Protein 5AX0 (pdb70)

Structure (mmCIF, N/CA/C/O backbone):
data_5AX0
#
_entry.id   5AX0
#
_cell.length_a   75.990
_cell.length_b   101.630
_cell.length_c   43.760
_cell.angle_alpha   90.00
_cell.angle_beta   119.17
_cell.angle_gamma   90.00
#
_symmetry.space_group_name_H-M   'C 1 2 1'
#
loop_
_entity.id
_entity.type
_en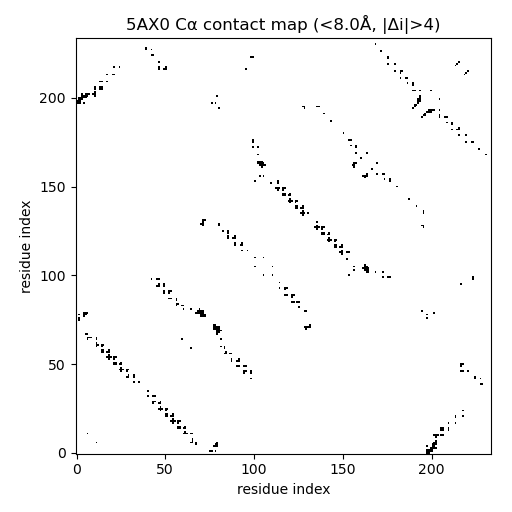tity.pdbx_description
1 polymer 'Rhodopsin I'
2 non-polymer RETINAL
3 non-polymer '(2S)-2,3-dihydroxypropyl (9Z)-octadec-9-enoate'
4 non-polymer DODECANE
5 non-polymer TETRADECANE
6 non-polymer HEXADECANE
7 non-polymer DECANE
8 water water
#
loop_
_atom_site.group_PDB
_atom_site.id
_atom_site.type_symbol
_atom_site.label_atom_id
_atom_site.label_alt_id
_atom_site.label_comp_id
_atom_site.label_asym_id
_atom_site.label_entity_id
_atom_site.label_seq_id
_atom_site.pdbx_PDB_ins_code
_atom_site.Cartn_x
_atom_site.Cartn_y
_atom_site.Cartn_z
_atom_site.occupancy
_atom_site.B_iso_or_equiv
_atom_site.auth_seq_id
_atom_site.auth_comp_id
_atom_site.auth_asym_id
_atom_site.auth_atom_id
_atom_site.pdbx_PDB_model_num
ATOM 1 N N . SER A 1 9 ? 10.275 75.384 40.821 1.00 54.13 2 SER A N 1
ATOM 2 C CA . SER A 1 9 ? 8.968 75.962 40.538 1.00 49.24 2 SER A CA 1
ATOM 3 C C . SER A 1 9 ? 8.509 75.727 39.097 1.00 32.91 2 SER A C 1
ATOM 4 O O . SER A 1 9 ? 8.500 76.658 38.302 1.00 37.18 2 SER A O 1
ATOM 7 N N . ASN A 1 10 ? 8.151 74.486 38.765 1.00 33.23 3 ASN A N 1
ATOM 8 C CA . ASN A 1 10 ? 7.682 74.142 37.425 1.00 29.86 3 ASN A CA 1
ATOM 9 C C . ASN A 1 10 ? 8.632 74.680 36.347 1.00 26.31 3 ASN A C 1
ATOM 10 O O . ASN A 1 10 ? 8.217 75.436 35.462 1.00 25.94 3 ASN A O 1
ATOM 15 N N . PRO A 1 11 ? 9.904 74.297 36.388 1.00 27.15 4 PRO A N 1
ATOM 16 C CA . PRO A 1 11 ? 10.874 74.857 35.440 1.00 27.63 4 PRO A CA 1
ATOM 17 C C . PRO A 1 11 ? 10.630 74.375 34.016 1.00 26.03 4 PRO A C 1
ATOM 18 O O . PRO A 1 11 ? 10.175 73.255 33.785 1.00 25.65 4 PRO A O 1
ATOM 22 N N . ASN A 1 12 ? 10.950 75.247 33.060 1.00 29.02 5 ASN A N 1
ATOM 23 C CA . ASN A 1 12 ? 10.963 74.947 31.629 1.00 24.94 5 ASN A CA 1
ATOM 24 C C . ASN A 1 12 ? 9.768 74.072 31.222 1.00 25.12 5 ASN A C 1
ATOM 25 O O . ASN A 1 12 ? 9.955 72.945 30.750 1.00 24.00 5 ASN A O 1
ATOM 30 N N . PRO A 1 13 ? 8.537 74.550 31.420 1.00 21.01 6 PRO A N 1
ATOM 31 C CA . PRO A 1 13 ? 7.360 73.680 31.314 1.00 20.88 6 PRO A CA 1
ATOM 32 C C . PRO A 1 13 ? 6.834 73.478 29.901 1.00 23.27 6 PRO A C 1
ATOM 33 O O . PRO A 1 13 ? 5.763 72.882 29.749 1.00 22.14 6 PRO A O 1
ATOM 37 N N . PHE A 1 14 ? 7.564 73.908 28.868 1.00 21.43 7 PHE A N 1
ATOM 38 C CA . PHE A 1 14 ? 7.165 73.689 27.485 1.00 22.18 7 PHE A CA 1
ATOM 39 C C . PHE A 1 14 ? 8.338 73.167 26.671 1.00 22.18 7 PHE A C 1
ATOM 40 O O . PHE A 1 14 ? 9.489 73.533 26.910 1.00 25.49 7 PHE A O 1
ATOM 48 N N . GLN A 1 15 ? 8.022 72.326 25.688 1.00 21.55 8 GLN A N 1
ATOM 49 C CA . GLN A 1 15 ? 9.039 71.830 24.774 1.00 23.00 8 GLN A CA 1
ATOM 50 C C . GLN A 1 15 ? 9.665 72.974 23.983 1.00 23.11 8 GLN A C 1
ATOM 51 O O . GLN A 1 15 ? 8.969 73.876 23.501 1.00 25.11 8 GLN A O 1
ATOM 57 N N . THR A 1 16 ? 10.990 72.955 23.883 1.00 21.98 9 THR A N 1
ATOM 58 C CA . THR A 1 16 ? 11.736 73.881 23.036 1.00 23.29 9 THR A CA 1
ATOM 59 C C . THR A 1 16 ? 12.456 73.091 21.949 1.00 22.25 9 THR A C 1
ATOM 60 O O . THR A 1 16 ? 12.336 71.866 21.851 1.00 22.53 9 THR A O 1
ATOM 64 N N . THR A 1 17 ? 13.232 73.818 21.138 1.00 24.47 10 THR A N 1
ATOM 65 C CA . THR A 1 17 ? 13.999 73.173 20.075 1.00 25.93 10 THR A CA 1
ATOM 66 C C . THR A 1 17 ? 14.960 72.121 20.620 1.00 27.73 10 THR A C 1
ATOM 67 O O . THR A 1 17 ? 15.279 71.153 19.919 1.00 27.88 10 THR A O 1
ATOM 71 N N . LEU A 1 18 ? 15.428 72.272 21.862 1.00 26.16 11 LEU A N 1
ATOM 72 C CA . LEU A 1 18 ? 16.269 71.225 22.452 1.00 28.16 11 LEU A CA 1
ATOM 73 C C . LEU A 1 18 ? 15.545 69.884 22.485 1.00 27.45 11 LEU A C 1
ATOM 74 O O . LEU A 1 18 ? 16.102 68.844 22.097 1.00 26.35 11 LEU A O 1
ATOM 79 N N . GLY A 1 19 ? 14.302 69.880 22.961 1.00 22.90 12 GLY A 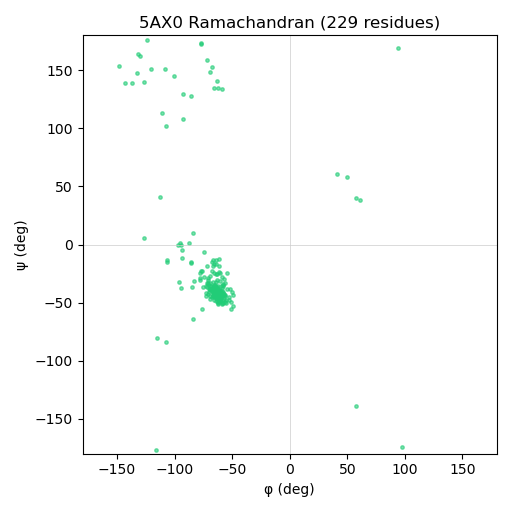N 1
ATOM 80 C CA . GLY A 1 19 ? 13.569 68.632 23.029 1.00 20.27 12 GLY A CA 1
ATOM 81 C C . GLY A 1 19 ? 13.206 68.108 21.654 1.00 21.85 12 GLY A C 1
ATOM 82 O O . GLY A 1 19 ? 13.243 66.899 21.412 1.00 20.85 12 GLY A O 1
ATOM 83 N N . THR A 1 20 ? 12.852 69.011 20.738 1.00 21.79 13 THR A N 1
ATOM 84 C CA . THR A 1 20 ? 12.537 68.608 19.371 1.00 21.37 13 THR A CA 1
ATOM 85 C C . THR A 1 20 ? 13.738 67.950 18.711 1.00 23.81 13 THR A C 1
ATOM 86 O O . THR A 1 20 ? 13.610 66.898 18.078 1.00 22.88 13 THR A O 1
ATOM 90 N N . ASP A 1 21 ? 14.921 68.549 18.865 1.00 24.38 14 ASP A N 1
ATOM 91 C CA . ASP A 1 21 ? 16.119 67.962 18.268 1.00 27.25 14 ASP A CA 1
ATOM 92 C C . ASP A 1 21 ? 16.391 66.571 18.824 1.00 24.91 14 ASP A C 1
ATOM 93 O O . ASP A 1 21 ? 16.767 65.657 18.076 1.00 22.48 14 ASP A O 1
ATOM 98 N N . ALA A 1 22 ? 16.190 66.385 20.132 1.00 22.74 15 ALA A N 1
ATOM 99 C CA . ALA A 1 22 ? 16.383 65.067 20.727 1.00 20.26 15 ALA A CA 1
ATOM 100 C C . ALA A 1 22 ? 15.416 64.049 20.135 1.00 19.70 15 ALA A C 1
ATOM 101 O O . ALA A 1 22 ? 15.788 62.896 19.884 1.00 21.24 15 ALA A O 1
ATOM 103 N N . GLN A 1 23 ? 14.164 64.456 19.913 1.00 18.41 16 GLN A N 1
ATOM 104 C CA . GLN A 1 23 ? 13.168 63.541 19.357 1.00 17.94 16 GLN A CA 1
ATOM 105 C C . GLN A 1 23 ? 13.517 63.121 17.929 1.00 18.97 16 GLN A C 1
ATOM 106 O O . GLN A 1 23 ? 13.304 61.956 17.557 1.00 18.15 16 GLN A O 1
ATOM 112 N N . TRP A 1 24 ? 14.041 64.049 17.120 1.00 19.00 17 TRP A N 1
ATOM 113 C CA . TRP A 1 24 ? 14.452 63.693 15.761 1.00 18.36 17 TRP A CA 1
ATOM 114 C C . TRP A 1 24 ? 15.591 62.688 15.782 1.00 20.71 17 TRP A C 1
ATOM 115 O O . TRP A 1 24 ? 15.645 61.786 14.939 1.00 20.68 17 TRP A O 1
ATOM 126 N N . VAL A 1 25 ? 16.515 62.825 16.736 1.00 18.88 18 VAL A N 1
ATOM 127 C CA . VAL A 1 25 ? 17.615 61.862 16.838 1.00 21.04 18 VAL A CA 1
ATOM 128 C C . VAL A 1 25 ? 17.076 60.475 17.171 1.00 21.02 18 VAL A C 1
ATOM 129 O O . VAL A 1 25 ? 17.470 59.471 16.560 1.00 19.85 18 VAL A O 1
ATOM 133 N N . VAL A 1 26 ? 16.161 60.386 18.140 1.00 18.93 19 VAL A N 1
ATOM 134 C CA . VAL A 1 26 ? 15.636 59.080 18.512 1.00 17.53 19 VAL A CA 1
ATOM 135 C C . VAL A 1 26 ? 14.820 58.503 17.370 1.00 17.93 19 VAL A C 1
ATOM 136 O O . VAL A 1 26 ? 14.915 57.312 17.074 1.00 18.36 19 VAL A O 1
ATOM 140 N N . PHE A 1 27 ? 14.025 59.343 16.701 1.00 18.86 20 PHE A N 1
ATOM 141 C CA . PHE A 1 27 ? 13.316 58.917 15.496 1.00 18.01 20 PHE A CA 1
ATOM 142 C C . PHE A 1 27 ? 14.251 58.224 14.513 1.00 17.44 20 PHE A C 1
ATOM 143 O O . PHE A 1 27 ? 13.969 57.112 14.036 1.00 18.56 20 PHE A O 1
ATOM 151 N N . ALA A 1 28 ? 15.363 58.884 14.179 1.00 18.09 21 ALA A N 1
ATOM 152 C CA . ALA A 1 28 ? 16.298 58.325 13.205 1.00 19.43 21 ALA A CA 1
ATOM 153 C C . ALA A 1 28 ? 16.848 56.973 13.648 1.00 19.83 21 ALA A C 1
ATOM 154 O O . ALA A 1 28 ? 16.963 56.051 12.830 1.00 20.12 21 ALA A O 1
ATOM 156 N N . VAL A 1 29 ? 17.216 56.836 14.925 1.00 18.86 22 VAL A N 1
ATOM 157 C CA . VAL A 1 29 ? 17.755 55.558 15.392 1.00 18.06 22 VAL A CA 1
ATOM 158 C C . VAL A 1 29 ? 16.680 54.471 15.356 1.00 17.83 22 VAL A C 1
ATOM 159 O O . VAL A 1 29 ? 16.944 53.342 14.928 1.00 19.62 22 VAL A O 1
ATOM 163 N N . MET A 1 30 ? 15.455 54.784 15.798 1.00 17.36 23 MET A N 1
ATOM 164 C CA . MET A 1 30 ? 14.380 53.787 15.776 1.00 19.44 23 MET A CA 1
ATOM 165 C C . MET A 1 30 ? 14.070 53.344 14.354 1.00 20.03 23 MET A C 1
ATOM 166 O O . MET A 1 30 ? 13.870 52.149 14.090 1.00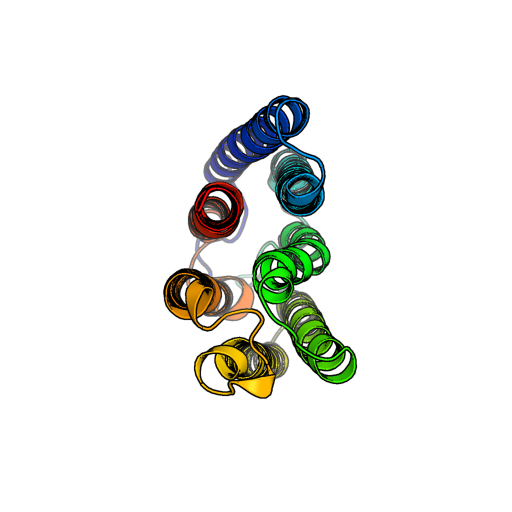 18.48 23 MET A O 1
ATOM 171 N N . ALA A 1 31 ? 14.011 54.303 13.425 1.00 18.66 24 ALA A N 1
ATOM 172 C CA . ALA A 1 31 ? 13.748 53.967 12.035 1.00 18.68 24 ALA A CA 1
ATOM 173 C C . ALA A 1 31 ? 14.862 53.109 11.457 1.00 19.88 24 ALA A C 1
ATOM 174 O O . ALA A 1 31 ? 14.592 52.136 10.747 1.00 21.06 24 ALA A O 1
ATOM 176 N N . LEU A 1 32 ? 16.121 53.451 11.758 1.00 18.88 25 LEU A N 1
ATOM 177 C CA . LEU A 1 32 ? 17.246 52.655 11.259 1.00 19.83 25 LEU A CA 1
ATOM 178 C C . LEU A 1 32 ? 17.213 51.238 11.815 1.00 20.16 25 LEU A C 1
ATOM 179 O O . LEU A 1 32 ? 17.494 50.271 11.095 1.00 19.81 25 LEU A O 1
ATOM 184 N N . ALA A 1 33 ? 16.895 51.093 13.103 1.00 19.04 26 ALA A N 1
ATOM 185 C CA . ALA A 1 33 ? 16.816 49.757 13.679 1.00 17.47 26 ALA A CA 1
ATOM 186 C C . ALA A 1 33 ? 15.747 48.933 12.975 1.00 17.49 26 ALA A C 1
ATOM 187 O O . ALA A 1 33 ? 15.971 47.764 12.638 1.00 18.83 26 ALA A O 1
ATOM 189 N N . ALA A 1 34 ? 14.576 49.535 12.741 1.00 18.33 27 ALA A N 1
ATOM 190 C CA . ALA A 1 34 ? 13.505 48.806 12.066 1.00 20.04 27 ALA A CA 1
ATOM 191 C C . ALA A 1 34 ? 13.942 48.347 10.680 1.00 19.19 27 ALA A C 1
ATOM 192 O O . ALA A 1 34 ? 13.669 47.207 10.277 1.00 21.02 27 ALA A O 1
ATOM 194 N N . ILE A 1 35 ? 14.644 49.214 9.946 1.00 19.40 28 ILE A N 1
ATOM 195 C CA . ILE A 1 35 ? 15.117 48.872 8.603 1.00 20.57 28 ILE A CA 1
ATOM 196 C C . ILE A 1 35 ? 16.161 47.765 8.663 1.00 21.13 28 ILE A C 1
ATOM 197 O O . ILE A 1 35 ? 16.127 46.819 7.869 1.00 22.06 28 ILE A O 1
ATOM 202 N N . VAL A 1 36 ? 17.109 47.867 9.596 1.00 19.23 29 VAL A N 1
ATOM 203 C CA . VAL A 1 36 ? 18.163 46.861 9.697 1.00 20.00 29 VAL A CA 1
ATOM 204 C C . VAL A 1 36 ? 17.576 45.498 10.046 1.00 20.94 29 VAL A C 1
ATOM 205 O O . VAL A 1 36 ? 17.946 44.479 9.450 1.00 22.50 29 VAL A O 1
ATOM 209 N N . PHE A 1 37 ? 16.653 45.460 11.006 1.00 19.02 30 PHE A N 1
ATOM 210 C CA . PHE A 1 37 ? 16.026 44.195 11.374 1.00 18.89 30 PHE A CA 1
ATOM 211 C C . PHE A 1 37 ? 15.214 43.632 10.214 1.00 19.47 30 PHE A C 1
ATOM 212 O O . PHE A 1 37 ? 15.142 42.410 10.033 1.00 20.99 30 PHE A O 1
ATOM 220 N N . SER A 1 38 ? 14.565 44.508 9.438 1.00 20.52 31 SER A N 1
ATOM 221 C CA . SER A 1 38 ? 13.736 44.055 8.321 1.00 21.39 31 SER A CA 1
ATOM 222 C C . SER A 1 38 ? 14.579 43.455 7.202 1.00 20.68 31 SER A C 1
ATOM 223 O O . SER A 1 38 ? 14.157 42.503 6.535 1.00 22.98 31 SER A O 1
ATOM 226 N N . ILE A 1 39 ? 15.768 44.005 6.962 1.00 22.54 32 ILE A N 1
ATOM 227 C CA . ILE A 1 39 ? 16.648 43.380 5.978 1.00 24.24 32 ILE A CA 1
ATOM 228 C C . ILE A 1 39 ? 17.229 42.083 6.535 1.00 27.01 32 ILE A C 1
ATOM 229 O O . ILE A 1 39 ? 17.291 41.064 5.836 1.00 30.37 32 ILE A O 1
ATOM 234 N N . ALA A 1 40 ? 17.623 42.089 7.809 1.00 22.75 33 ALA A N 1
ATOM 235 C CA . ALA A 1 40 ? 18.286 40.926 8.395 1.00 24.49 33 ALA A CA 1
ATOM 236 C C . ALA A 1 40 ? 17.384 39.693 8.402 1.00 23.62 33 ALA A C 1
ATOM 237 O O . ALA A 1 40 ? 17.837 38.587 8.089 1.00 26.12 33 ALA A O 1
ATOM 239 N N . VAL A 1 41 ? 16.106 39.862 8.763 1.00 23.50 34 VAL A N 1
ATOM 240 C CA . VAL A 1 41 ? 15.239 38.699 8.970 1.00 20.83 34 VAL A CA 1
ATOM 241 C C . VAL A 1 41 ? 15.075 37.870 7.702 1.00 22.76 34 VAL A C 1
ATOM 242 O O . VAL A 1 41 ? 14.812 36.666 7.787 1.00 23.85 34 VAL A O 1
ATOM 246 N N . GLN A 1 42 ? 15.268 38.485 6.524 1.00 25.04 35 GLN A N 1
ATOM 247 C CA . GLN A 1 42 ? 15.231 37.786 5.242 1.00 28.38 35 GLN A CA 1
ATOM 248 C C . GLN A 1 42 ? 16.279 36.691 5.135 1.00 26.85 35 GLN A C 1
ATOM 249 O O . GLN A 1 42 ? 16.108 35.762 4.342 1.00 32.66 35 GLN A O 1
ATOM 255 N N . PHE A 1 43 ? 17.363 36.793 5.893 1.00 26.69 36 PHE A N 1
ATOM 256 C CA . PHE A 1 43 ? 18.467 35.851 5.813 1.00 28.28 36 PHE A CA 1
ATOM 257 C C . PHE A 1 43 ? 18.395 34.773 6.878 1.00 24.92 36 PHE A C 1
ATOM 258 O O . PHE A 1 43 ? 19.272 33.904 6.929 1.00 30.83 36 PHE A O 1
ATOM 266 N N . ARG A 1 44 ? 17.377 34.808 7.728 1.00 23.57 37 ARG A N 1
ATOM 267 C CA . ARG A 1 44 ? 17.366 33.948 8.895 1.00 24.01 37 ARG A CA 1
ATOM 268 C C . ARG A 1 44 ? 16.340 32.834 8.745 1.00 25.22 37 ARG A C 1
ATOM 269 O O . ARG A 1 44 ? 15.334 33.002 8.050 1.00 25.23 37 ARG A O 1
ATOM 277 N N . PRO A 1 45 ? 16.571 31.679 9.373 1.00 30.69 38 PRO A N 1
ATOM 278 C CA . PRO A 1 45 ? 15.644 30.556 9.202 1.00 32.80 38 PRO A CA 1
ATOM 279 C C . PRO A 1 45 ? 14.294 30.852 9.827 1.00 23.76 38 PRO A C 1
ATOM 280 O O . PRO A 1 45 ? 14.172 31.640 10.770 1.00 25.26 38 PRO A O 1
ATOM 284 N N . LEU A 1 46 ? 13.271 30.208 9.266 1.00 26.04 39 LEU A N 1
ATOM 285 C CA . LEU A 1 46 ? 11.892 30.505 9.644 1.00 24.88 39 LEU A CA 1
ATOM 286 C C . LEU A 1 46 ? 11.624 30.494 11.144 1.00 25.87 39 LEU A C 1
ATOM 287 O O . LEU A 1 46 ? 10.882 31.374 11.605 1.00 26.72 39 LEU A O 1
ATOM 292 N N . PRO A 1 47 ? 12.158 29.566 11.949 1.00 23.65 40 PRO A N 1
ATOM 293 C CA . PRO A 1 47 ? 11.818 29.563 13.385 1.00 25.54 40 PRO A CA 1
ATOM 294 C C . PRO A 1 47 ? 12.223 30.820 14.138 1.00 24.56 40 PRO A C 1
ATOM 295 O O . PRO A 1 47 ? 11.682 31.071 15.223 1.00 26.18 40 PRO A O 1
ATOM 299 N N . LEU A 1 48 ? 13.144 31.622 13.601 1.00 22.84 41 LEU A N 1
ATOM 300 C CA . LEU A 1 48 ? 13.614 32.830 14.266 1.00 22.65 41 LEU A CA 1
ATOM 301 C C . LEU A 1 48 ? 12.848 34.077 13.848 1.00 21.65 41 LEU A C 1
ATOM 302 O O . LEU A 1 48 ? 12.987 35.128 14.490 1.00 21.53 41 LEU A O 1
ATOM 307 N N . ARG A 1 49 ? 12.041 33.989 12.791 1.00 22.91 42 ARG A N 1
ATOM 308 C CA . ARG A 1 49 ? 11.556 35.217 12.167 1.00 21.41 42 ARG A CA 1
ATOM 309 C C . ARG A 1 49 ? 10.522 35.938 13.027 1.00 20.90 42 ARG A C 1
ATOM 310 O O . ARG A 1 49 ? 10.484 37.176 13.021 1.00 21.30 42 ARG A O 1
ATOM 318 N N . LEU A 1 50 ? 9.696 35.204 13.784 1.00 21.22 43 LEU A N 1
ATOM 319 C CA . LEU A 1 50 ? 8.735 35.877 14.659 1.00 22.45 43 LEU A CA 1
ATOM 320 C C . LEU A 1 50 ? 9.431 36.838 15.616 1.00 20.99 43 LEU A C 1
ATOM 321 O O . LEU A 1 50 ? 8.972 37.968 15.814 1.00 20.33 43 LEU A O 1
ATOM 326 N N . THR A 1 51 ? 10.551 36.422 16.209 1.00 20.45 44 THR A N 1
ATOM 327 C CA . THR A 1 51 ? 11.248 37.313 17.125 1.00 20.80 44 THR A CA 1
ATOM 328 C C . THR A 1 51 ? 11.739 38.570 16.412 1.00 18.28 44 THR A C 1
ATOM 329 O O . THR A 1 51 ? 11.635 39.678 16.949 1.00 18.30 44 THR A O 1
ATOM 333 N N . TYR A 1 52 ? 12.246 38.429 15.180 1.00 19.76 45 TYR A N 1
ATOM 334 C CA . TYR A 1 52 ? 12.615 39.625 14.426 1.00 17.87 45 TYR A CA 1
ATOM 335 C C . TYR A 1 52 ? 11.403 40.505 14.164 1.00 19.78 45 TYR A C 1
ATOM 336 O O . TYR A 1 52 ? 11.483 41.726 14.323 1.00 19.24 45 TYR A O 1
ATOM 345 N N . TYR A 1 53 ? 10.274 39.907 13.760 1.00 19.67 46 TYR A N 1
ATOM 346 C CA . TYR A 1 53 ? 9.091 40.713 13.435 1.00 19.87 46 TYR A CA 1
ATOM 347 C C . TYR A 1 53 ? 8.580 41.485 14.652 1.00 18.50 46 TYR A C 1
ATOM 348 O O . TYR A 1 53 ? 8.162 42.647 14.529 1.00 19.42 46 TYR A O 1
ATOM 357 N N . VAL A 1 54 ? 8.588 40.853 15.829 1.00 18.12 47 VAL A N 1
ATOM 358 C CA . VAL A 1 54 ? 8.174 41.550 17.049 1.00 18.11 47 VAL A CA 1
ATOM 359 C C . VAL A 1 54 ? 9.008 42.813 17.242 1.00 17.80 47 VAL A C 1
ATOM 360 O O . VAL A 1 54 ? 8.480 43.897 17.526 1.00 18.40 47 VAL A O 1
ATOM 364 N N . ASN A 1 55 ? 10.319 42.704 17.035 1.00 16.66 48 ASN A N 1
ATOM 365 C CA . ASN A 1 55 ? 11.197 43.842 17.265 1.00 16.84 48 ASN A CA 1
ATOM 366 C C . ASN A 1 55 ? 11.144 44.866 16.136 1.00 16.95 48 ASN A C 1
ATOM 367 O O . ASN A 1 55 ? 11.293 46.068 16.396 1.00 17.49 48 ASN A O 1
ATOM 372 N N . ILE A 1 56 ? 10.887 44.429 14.901 1.00 16.41 49 ILE A N 1
ATOM 373 C CA . ILE A 1 56 ? 10.592 45.371 13.822 1.00 16.21 49 ILE A CA 1
ATOM 374 C C . ILE A 1 56 ? 9.357 46.192 14.161 1.00 19.68 49 ILE A C 1
ATOM 375 O O . ILE A 1 56 ? 9.348 47.421 14.005 1.00 18.46 49 ILE A O 1
ATOM 380 N N . ALA A 1 57 ? 8.307 45.531 14.664 1.00 18.43 50 ALA A N 1
ATOM 381 C CA . ALA A 1 57 ? 7.096 46.253 15.040 1.00 18.81 50 ALA A CA 1
ATOM 382 C C . ALA A 1 57 ? 7.380 47.268 16.139 1.00 18.57 50 ALA A C 1
ATOM 383 O O . ALA A 1 57 ? 6.923 48.414 16.064 1.00 18.24 50 ALA A O 1
ATOM 385 N N . ILE A 1 58 ? 8.133 46.859 17.168 1.00 17.09 51 ILE A N 1
ATOM 386 C CA . ILE A 1 58 ? 8.436 47.747 18.294 1.00 16.38 51 ILE A CA 1
ATOM 387 C C . ILE A 1 58 ? 9.132 49.010 17.805 1.00 14.93 51 ILE A C 1
ATOM 388 O O . ILE A 1 58 ? 8.741 50.135 18.141 1.00 17.20 51 ILE A O 1
ATOM 393 N N . CYS A 1 59 ? 10.179 48.840 16.995 1.00 17.07 52 CYS A N 1
ATOM 394 C CA . CYS A 1 59 ? 10.949 49.995 16.564 1.00 18.28 52 CYS A CA 1
ATOM 395 C C . CYS A 1 59 ? 10.172 50.844 15.574 1.00 17.25 52 CYS A C 1
ATOM 396 O O . CYS A 1 59 ? 10.369 52.063 15.530 1.00 17.20 52 CYS A O 1
ATOM 399 N N . THR A 1 60 ? 9.300 50.221 14.770 1.00 16.67 53 THR A N 1
ATOM 400 C CA . THR A 1 60 ? 8.485 50.979 13.825 1.00 17.76 53 THR A CA 1
ATOM 401 C C . THR A 1 60 ? 7.449 51.822 14.559 1.00 18.18 53 THR A C 1
ATOM 402 O O . THR A 1 60 ? 7.263 53.003 14.243 1.00 19.38 53 THR A O 1
ATOM 406 N N . ILE A 1 61 ? 6.790 51.239 15.560 1.00 17.42 54 ILE A N 1
ATOM 407 C CA . ILE A 1 61 ? 5.833 52.003 16.355 1.00 18.95 54 ILE A CA 1
ATOM 408 C C . ILE A 1 61 ? 6.535 53.146 17.070 1.00 17.42 54 ILE A C 1
ATOM 409 O O . ILE A 1 61 ? 6.041 54.286 17.089 1.00 19.19 54 ILE A O 1
ATOM 414 N N . ALA A 1 62 ? 7.701 52.872 17.665 1.00 17.34 55 ALA A N 1
ATOM 415 C CA . ALA A 1 62 ? 8.429 53.932 18.361 1.00 18.86 55 ALA A CA 1
ATOM 416 C C . ALA A 1 62 ? 8.868 55.033 17.406 1.00 17.77 55 ALA A C 1
ATOM 417 O O . ALA A 1 62 ? 8.804 56.219 17.754 1.00 18.84 55 ALA A O 1
ATOM 419 N N . ALA A 1 63 ? 9.340 54.665 16.208 1.00 17.28 56 ALA A N 1
ATOM 420 C CA . ALA A 1 63 ? 9.712 55.673 15.221 1.00 17.39 56 ALA A CA 1
ATOM 421 C C . ALA A 1 63 ? 8.522 56.556 14.862 1.00 18.91 56 ALA A C 1
ATOM 422 O O . ALA A 1 63 ? 8.658 57.783 14.753 1.00 19.74 56 ALA A O 1
ATOM 424 N N . THR A 1 64 ? 7.347 55.948 14.677 1.00 18.25 57 THR A N 1
ATOM 425 C CA . THR A 1 64 ? 6.152 56.714 14.334 1.00 18.82 57 THR A CA 1
ATOM 426 C C . THR A 1 64 ? 5.787 57.687 15.454 1.00 18.78 57 THR A C 1
ATOM 427 O O . THR A 1 64 ? 5.455 58.854 15.198 1.00 18.51 57 THR A O 1
ATOM 431 N N . ALA A 1 65 ? 5.859 57.226 16.704 1.00 18.27 58 ALA A N 1
ATOM 432 C CA . ALA A 1 65 ? 5.550 58.090 17.839 1.00 16.89 58 ALA A CA 1
ATOM 433 C C . ALA A 1 65 ? 6.538 59.245 17.944 1.00 19.17 58 ALA A C 1
ATOM 434 O O . ALA A 1 65 ? 6.137 60.393 18.188 1.00 18.87 58 ALA A O 1
ATOM 436 N N . TYR A 1 66 ? 7.832 58.975 17.739 1.00 18.54 59 TYR A N 1
ATOM 437 C CA . TYR A 1 66 ? 8.814 60.053 17.826 1.00 17.54 59 TYR A CA 1
ATOM 438 C C . TYR A 1 66 ? 8.701 61.022 16.654 1.00 20.41 59 TYR A C 1
ATOM 439 O O . TYR A 1 66 ? 8.947 62.220 16.828 1.00 19.61 59 TYR A O 1
ATOM 448 N N . TYR A 1 67 ? 8.340 60.531 15.465 1.00 17.73 60 TYR A N 1
ATOM 449 C CA . TYR A 1 67 ? 8.010 61.426 14.360 1.00 18.84 60 TYR A CA 1
ATOM 450 C C . TYR A 1 67 ? 6.892 62.381 14.766 1.00 20.70 60 TYR A C 1
ATOM 451 O O . TYR A 1 67 ? 7.006 63.603 14.598 1.00 20.97 60 TYR A O 1
ATOM 460 N N . ALA A 1 68 ? 5.813 61.835 15.339 1.00 21.93 61 ALA A N 1
ATOM 461 C CA . ALA A 1 68 ? 4.684 62.670 15.746 1.00 22.05 61 ALA A CA 1
ATOM 462 C C . ALA A 1 68 ? 5.097 63.688 16.798 1.00 21.19 61 ALA A C 1
ATOM 463 O O . ALA A 1 68 ? 4.704 64.861 16.726 1.00 23.59 61 ALA A O 1
ATOM 465 N N . MET A 1 69 ? 5.885 63.262 17.784 1.00 19.38 62 MET A N 1
ATOM 466 C CA . MET A 1 69 ? 6.324 64.176 18.830 1.00 18.29 62 MET A CA 1
ATOM 467 C C . MET A 1 69 ? 7.227 65.267 18.274 1.00 21.08 62 MET A C 1
ATOM 468 O O . MET A 1 69 ? 7.113 66.431 18.671 1.00 22.33 62 MET A O 1
ATOM 473 N N . ALA A 1 70 ? 8.119 64.921 17.346 1.00 18.69 63 ALA A N 1
ATOM 474 C CA . ALA A 1 70 ? 9.052 65.923 16.845 1.00 20.53 63 ALA A CA 1
ATOM 475 C C . ALA A 1 70 ? 8.351 66.928 15.943 1.00 23.02 63 ALA A C 1
ATOM 476 O O . ALA A 1 70 ? 8.692 68.119 15.949 1.00 25.22 63 ALA A O 1
ATOM 478 N N . VAL A 1 71 ? 7.367 66.472 15.167 1.00 22.95 64 VAL A N 1
ATOM 479 C CA . VAL A 1 71 ? 6.650 67.379 14.269 1.00 24.35 64 VAL A CA 1
ATOM 480 C C . VAL A 1 71 ? 5.736 68.320 15.051 1.00 28.19 64 VAL A C 1
ATOM 481 O O . VAL A 1 71 ? 5.589 69.500 14.695 1.00 31.04 64 VAL A O 1
ATOM 485 N N . ASN A 1 72 ? 5.120 67.830 16.129 1.00 28.85 65 ASN A N 1
ATOM 486 C CA . ASN A 1 72 ? 4.050 68.567 16.799 1.00 29.87 65 ASN A CA 1
ATOM 487 C C . ASN A 1 72 ? 4.422 69.186 18.140 1.00 30.02 65 ASN A C 1
ATOM 488 O O . ASN A 1 72 ? 3.666 70.033 18.630 1.00 27.15 65 ASN A O 1
ATOM 493 N N . GLY A 1 73 ? 5.540 68.788 18.753 1.00 26.11 66 GLY A N 1
ATOM 494 C CA . GLY A 1 73 ? 5.810 69.204 20.125 1.00 25.53 66 GLY A CA 1
ATOM 495 C C . GLY A 1 73 ? 6.001 70.698 20.300 1.00 25.02 66 GLY A C 1
ATOM 496 O O . GLY A 1 73 ? 5.654 71.252 21.353 1.00 23.69 66 GLY A O 1
ATOM 497 N N . GLY A 1 74 ? 6.557 71.369 19.289 1.00 28.29 67 GLY A N 1
ATOM 498 C CA . GLY A 1 74 ? 6.719 72.816 19.308 1.00 29.91 67 GLY A CA 1
ATOM 499 C C . GLY A 1 74 ? 5.419 73.591 19.326 1.00 29.98 67 GLY A C 1
ATOM 500 O O . GLY A 1 74 ? 5.444 74.798 19.594 1.00 31.58 67 GLY A O 1
ATOM 501 N N . ASP A 1 75 ? 4.289 72.933 19.049 1.00 26.01 68 ASP A N 1
ATOM 502 C CA . ASP A 1 75 ? 2.999 73.594 19.194 1.00 27.17 68 ASP A CA 1
ATOM 503 C C . ASP A 1 75 ? 2.685 73.914 20.650 1.00 22.94 68 ASP A C 1
ATOM 504 O O . ASP A 1 75 ? 1.797 74.732 20.903 1.00 27.12 68 ASP A O 1
ATOM 509 N N . ASN A 1 76 ? 3.370 73.263 21.604 1.00 24.20 69 ASN A N 1
ATOM 510 C CA . ASN A 1 76 ? 3.267 73.586 23.032 1.00 23.54 69 ASN A CA 1
ATOM 511 C C . ASN A 1 76 ? 1.847 73.389 23.552 1.00 26.93 69 ASN A C 1
ATOM 512 O O . ASN A 1 76 ? 1.360 74.148 24.391 1.00 28.44 69 ASN A O 1
ATOM 517 N N . LYS A 1 77 ? 1.196 72.339 23.056 1.00 25.24 70 LYS A N 1
ATOM 518 C CA . LYS A 1 77 ? -0.150 71.943 23.439 1.00 26.73 70 LYS A CA 1
ATOM 519 C C . LYS A 1 77 ? -0.216 70.425 23.324 1.00 23.53 70 LYS A C 1
ATOM 520 O O . LYS A 1 77 ? 0.538 69.839 22.559 1.00 25.14 70 LYS A O 1
ATOM 526 N N . PRO A 1 78 ? -1.098 69.768 24.089 1.00 23.58 71 PRO A N 1
ATOM 527 C CA . PRO A 1 78 ? -1.983 70.309 25.120 1.00 26.81 71 PRO A CA 1
ATOM 528 C C . PRO A 1 78 ? -1.217 70.590 26.395 1.00 24.51 71 PRO A C 1
ATOM 529 O O . PRO A 1 78 ? -0.049 70.242 26.493 1.00 23.45 71 PRO A O 1
ATOM 533 N N . THR A 1 79 ? -1.879 71.206 27.370 1.00 26.49 72 THR A N 1
ATOM 534 C CA . THR A 1 79 ? -1.276 71.455 28.667 1.00 25.86 72 THR A CA 1
ATOM 535 C C . THR A 1 79 ? -2.216 70.982 29.764 1.00 30.12 72 THR A C 1
ATOM 536 O O . THR A 1 79 ? -3.416 70.795 29.547 1.00 32.21 72 THR A O 1
ATOM 540 N N . ALA A 1 80 ? -1.650 70.808 30.950 1.00 25.32 73 ALA A N 1
ATOM 541 C CA . ALA A 1 80 ? -2.418 70.531 32.154 1.00 26.35 73 ALA A CA 1
ATOM 542 C C . ALA A 1 80 ? -2.020 71.549 33.212 1.00 30.41 73 ALA A C 1
ATOM 543 O O . ALA A 1 80 ? -0.841 71.889 33.340 1.00 29.50 73 ALA A O 1
ATOM 545 N N . GLY A 1 81 ? -3.000 72.039 33.965 1.00 29.84 74 GLY A N 1
ATOM 546 C CA . GLY A 1 81 ? -2.754 73.044 34.977 1.00 31.24 74 GLY A CA 1
ATOM 547 C C . GLY A 1 81 ? -2.973 74.453 34.453 1.00 33.77 74 GLY A C 1
ATOM 548 O O . GLY A 1 81 ? -3.129 74.695 33.254 1.00 35.16 74 GLY A O 1
ATOM 549 N N . THR A 1 82 ? -2.991 75.408 35.379 1.00 34.41 75 THR A N 1
ATOM 550 C CA . THR A 1 82 ? -3.220 76.801 35.024 1.00 37.90 75 THR A CA 1
ATOM 551 C C . THR A 1 82 ? -2.185 77.690 35.697 1.00 32.80 75 THR A C 1
ATOM 552 O O . THR A 1 82 ? -1.497 77.284 36.638 1.00 31.94 75 THR A O 1
ATOM 556 N N . GLY A 1 83 ? -2.083 78.917 35.187 1.00 32.93 76 GLY A N 1
ATOM 557 C CA . GLY A 1 83 ? -1.178 79.887 35.775 1.00 36.58 76 GLY A CA 1
ATOM 558 C C . GLY A 1 83 ? 0.245 79.371 35.792 1.00 31.13 76 GLY A C 1
ATOM 559 O O . GLY A 1 83 ? 0.711 78.726 34.847 1.00 31.51 76 GLY A O 1
ATOM 560 N N . ALA A 1 84 ? 0.937 79.628 36.902 1.00 32.35 77 ALA A N 1
ATOM 561 C CA . ALA A 1 84 ? 2.349 79.286 37.002 1.00 35.37 77 ALA A CA 1
ATOM 562 C C . ALA A 1 84 ? 2.590 77.785 37.003 1.00 32.14 77 ALA A C 1
ATOM 563 O O . ALA A 1 84 ? 3.731 77.363 36.800 1.00 33.37 77 ALA A O 1
ATOM 565 N N . ASP A 1 85 ? 1.552 76.976 37.229 1.00 28.37 78 ASP A N 1
ATOM 566 C CA . ASP A 1 85 ? 1.668 75.525 37.270 1.00 29.30 78 ASP A CA 1
ATOM 567 C C . ASP A 1 85 ? 1.362 74.850 35.937 1.00 27.78 78 ASP A C 1
ATOM 568 O O . ASP A 1 85 ? 1.443 73.622 35.859 1.00 30.13 78 ASP A O 1
ATOM 573 N N . GLU A 1 86 ? 1.020 75.610 34.898 1.00 25.86 79 GLU A N 1
ATOM 574 C CA . GLU A 1 86 ? 0.681 75.020 33.607 1.00 25.58 79 GLU A CA 1
ATOM 575 C C . GLU A 1 86 ? 1.901 74.345 32.988 1.00 24.14 79 GLU A C 1
ATOM 576 O O . GLU A 1 86 ? 2.996 74.913 32.978 1.00 25.39 79 GLU A O 1
ATOM 582 N N . ARG A 1 87 ? 1.717 73.128 32.474 1.00 21.84 80 ARG A N 1
ATOM 583 C CA . ARG A 1 87 ? 2.826 72.366 31.911 1.00 20.19 80 ARG A CA 1
ATOM 584 C C . ARG A 1 87 ? 2.357 71.584 30.695 1.00 20.36 80 ARG A C 1
ATOM 585 O O . ARG A 1 87 ? 1.282 70.978 30.710 1.00 24.57 80 ARG A O 1
ATOM 593 N N . GLN A 1 88 ? 3.194 71.552 29.655 1.00 19.38 81 GLN A N 1
ATOM 594 C CA . GLN A 1 88 ? 2.846 70.809 28.451 1.00 22.48 81 GLN A CA 1
ATOM 595 C C . GLN A 1 88 ? 2.715 69.322 28.754 1.00 20.73 81 GLN A C 1
ATOM 596 O O . GLN A 1 88 ? 3.504 68.757 29.515 1.00 20.55 81 GLN A O 1
ATOM 602 N N . VAL A 1 89 ? 1.726 68.677 28.137 1.00 19.54 82 VAL A N 1
ATOM 603 C CA . VAL A 1 89 ? 1.537 67.231 28.257 1.00 21.23 82 VAL A CA 1
ATOM 604 C C . VAL A 1 89 ? 1.868 66.594 26.914 1.00 21.21 82 VAL A C 1
ATOM 605 O O . VAL A 1 89 ? 1.155 66.799 25.925 1.00 22.11 82 VAL A O 1
ATOM 609 N N . ILE A 1 90 ? 2.939 65.810 26.880 1.00 20.17 83 ILE A N 1
ATOM 610 C CA . ILE A 1 90 ? 3.298 65.031 25.699 1.00 21.34 83 ILE A CA 1
ATOM 611 C C . ILE A 1 90 ? 2.663 63.657 25.879 1.00 24.12 83 ILE A C 1
ATOM 612 O O . ILE A 1 90 ? 3.089 62.879 26.735 1.00 29.83 83 ILE A O 1
ATOM 617 N N . TYR A 1 91 ? 1.612 63.368 25.107 1.00 21.01 84 TYR A N 1
ATOM 618 C CA . TYR A 1 91 ? 0.860 62.136 25.327 1.00 23.02 84 TYR A CA 1
ATOM 619 C C . TYR A 1 91 ? 1.097 61.079 24.262 1.00 21.18 84 TYR A C 1
ATOM 620 O O . TYR A 1 91 ? 0.717 59.920 24.471 1.00 20.66 84 TYR A O 1
ATOM 629 N N . ALA A 1 92 ? 1.716 61.436 23.134 1.00 21.19 85 ALA A N 1
ATOM 630 C CA . ALA A 1 92 ? 1.990 60.437 22.107 1.00 21.78 85 ALA A CA 1
ATOM 631 C C . ALA A 1 92 ? 2.807 59.281 22.660 1.00 20.94 85 ALA A C 1
ATOM 632 O O . ALA A 1 92 ? 2.640 58.136 22.220 1.00 20.30 85 ALA A O 1
ATOM 634 N N . ARG A 1 93 ? 3.690 59.557 23.620 1.00 19.92 86 ARG A N 1
ATOM 635 C CA . ARG A 1 93 ? 4.518 58.500 24.182 1.00 18.81 86 ARG A CA 1
ATOM 636 C C . ARG A 1 93 ? 3.665 57.381 24.770 1.00 19.70 86 ARG A C 1
ATOM 637 O O . ARG A 1 93 ? 4.035 56.213 24.666 1.00 18.60 86 ARG A O 1
ATOM 645 N N . TYR A 1 94 ? 2.509 57.710 25.372 1.00 19.90 87 TYR A N 1
ATOM 646 C CA . TYR A 1 94 ? 1.672 56.665 25.972 1.00 20.16 87 TYR A CA 1
ATOM 647 C C . TYR A 1 94 ? 1.007 55.796 24.913 1.00 19.96 87 TYR A C 1
ATOM 648 O O . TYR A 1 94 ? 0.778 54.597 25.144 1.00 18.41 87 TYR A O 1
ATOM 657 N N . ILE A 1 95 ? 0.672 56.373 23.757 1.00 20.73 88 ILE A N 1
ATOM 658 C CA . ILE A 1 95 ? 0.124 55.564 22.674 1.00 22.21 88 ILE A CA 1
ATOM 659 C C . ILE A 1 95 ? 1.176 54.582 22.168 1.00 23.74 88 ILE A C 1
ATOM 660 O O . ILE A 1 95 ? 0.870 53.414 21.891 1.00 24.94 88 ILE A O 1
ATOM 665 N N . ASP A 1 96 ? 2.423 55.045 22.019 1.00 19.91 89 ASP A N 1
ATOM 666 C CA . ASP A 1 96 ? 3.555 54.155 21.762 1.00 19.58 89 ASP A CA 1
ATOM 667 C C . ASP A 1 96 ? 3.579 53.027 22.785 1.00 18.62 89 ASP A C 1
ATOM 668 O O . ASP A 1 96 ? 3.498 51.843 22.438 1.00 18.25 89 ASP A O 1
ATOM 673 N N . TRP A 1 97 ? 3.593 53.395 24.068 1.00 16.78 90 TRP A N 1
ATOM 674 C CA . TRP A 1 97 ? 3.855 52.418 25.121 1.00 17.20 90 TRP A CA 1
ATOM 675 C C . TRP A 1 97 ? 2.766 51.360 25.231 1.00 18.92 90 TRP A C 1
ATOM 676 O O . TRP A 1 97 ? 3.071 50.211 25.578 1.00 18.47 90 TRP A O 1
ATOM 687 N N . VAL A 1 98 ? 1.497 51.714 24.986 1.00 18.25 91 VAL A N 1
ATOM 688 C CA . VAL A 1 98 ? 0.439 50.714 25.149 1.00 19.96 91 VAL A CA 1
ATOM 689 C C . VAL A 1 98 ? 0.585 49.594 24.121 1.00 20.68 91 VAL A C 1
ATOM 690 O O . VAL A 1 98 ? 0.156 48.466 24.380 1.00 20.40 91 VAL A O 1
ATOM 694 N N . PHE A 1 99 ? 1.230 49.862 22.979 1.00 18.68 92 PHE A N 1
ATOM 695 C CA . PHE A 1 99 ? 1.509 48.797 22.020 1.00 23.24 92 PHE A CA 1
ATOM 696 C C . PHE A 1 99 ? 2.898 48.188 22.192 1.00 20.99 92 PHE A C 1
ATOM 697 O O . PHE A 1 99 ? 3.054 46.970 22.042 1.00 22.44 92 PHE A O 1
ATOM 705 N N . THR A 1 100 ? 3.916 48.993 22.511 1.00 18.50 93 THR A N 1
ATOM 706 C CA . THR A 1 100 ? 5.266 48.445 22.524 1.00 19.78 93 THR A CA 1
ATOM 707 C C . THR A 1 100 ? 5.607 47.726 23.819 1.00 19.59 93 THR A C 1
ATOM 708 O O . THR A 1 100 ? 6.374 46.759 23.779 1.00 19.36 93 THR A O 1
ATOM 712 N N . THR A 1 101 ? 5.053 48.150 24.968 1.00 17.99 94 THR A N 1
ATOM 713 C CA . THR A 1 101 ? 5.465 47.457 26.188 1.00 18.85 94 THR A CA 1
ATOM 714 C C . THR A 1 101 ? 4.929 46.021 26.217 1.00 18.52 94 THR A C 1
ATOM 715 O O . THR A 1 101 ? 5.671 45.124 26.634 1.00 17.78 94 THR A O 1
ATOM 719 N N . PRO A 1 102 ? 3.721 45.726 25.714 1.00 16.10 95 PRO A N 1
ATOM 720 C CA . PRO A 1 102 ? 3.340 44.303 25.610 1.00 18.20 95 PRO A CA 1
ATOM 721 C C . PRO A 1 102 ? 4.227 43.521 24.658 1.00 18.00 95 PRO A C 1
ATOM 722 O O . PRO A 1 102 ? 4.515 42.344 24.906 1.00 18.07 95 PRO A O 1
ATOM 726 N N . LEU A 1 103 ? 4.662 44.148 23.563 1.00 17.16 96 LEU A N 1
ATOM 727 C CA . LEU A 1 103 ? 5.551 43.456 22.633 1.00 17.11 96 LEU A CA 1
ATOM 728 C C . LEU A 1 103 ? 6.930 43.223 23.245 1.00 16.67 96 LEU A C 1
ATOM 729 O O . LEU A 1 103 ? 7.550 42.187 23.000 1.00 17.30 96 LEU A O 1
ATOM 734 N N . LEU A 1 104 ? 7.438 44.183 24.020 1.00 16.83 97 LEU A N 1
ATOM 735 C CA . LEU A 1 104 ? 8.715 43.962 24.691 1.00 15.16 97 LEU A CA 1
ATOM 736 C C . LEU A 1 104 ? 8.635 42.802 25.677 1.00 16.91 97 LEU A C 1
ATOM 737 O O . LEU A 1 104 ? 9.573 42.004 25.776 1.00 17.90 97 LEU A O 1
ATOM 742 N N . LEU A 1 105 ? 7.529 42.693 26.424 1.00 17.37 98 LEU A N 1
ATOM 743 C CA . LEU A 1 105 ? 7.355 41.527 27.284 1.00 15.89 98 LEU A CA 1
ATOM 744 C C . LEU A 1 105 ? 7.235 40.247 26.465 1.00 16.51 98 LEU A C 1
ATOM 745 O O . LEU A 1 105 ? 7.758 39.197 26.862 1.00 18.77 98 LEU A O 1
ATOM 750 N N . LEU A 1 106 ? 6.539 40.311 25.327 1.00 16.92 99 LEU A N 1
ATOM 751 C CA . LEU A 1 106 ? 6.389 39.135 24.470 1.00 17.98 99 LEU A CA 1
ATOM 752 C C . LEU A 1 106 ? 7.741 38.586 24.021 1.00 18.77 99 LEU A C 1
ATOM 753 O O . LEU A 1 106 ? 7.907 37.367 23.898 1.00 20.50 99 LEU A O 1
ATOM 758 N N . ASP A 1 107 ? 8.725 39.469 23.786 1.00 18.02 100 ASP A N 1
ATOM 759 C CA . ASP A 1 107 ? 10.081 39.027 23.448 1.00 18.69 100 ASP A CA 1
ATOM 760 C C . ASP A 1 107 ? 10.580 37.964 24.417 1.00 20.83 100 ASP A C 1
ATOM 761 O O . ASP A 1 107 ? 11.205 36.979 24.005 1.00 23.49 100 ASP A O 1
ATOM 766 N N . LEU A 1 108 ? 10.344 38.171 25.717 1.00 19.59 101 LEU A N 1
ATOM 767 C CA . LEU A 1 108 ? 10.766 37.220 26.736 1.00 20.98 101 LEU A CA 1
ATOM 768 C C . LEU A 1 108 ? 9.754 36.095 26.933 1.00 18.85 101 LEU A C 1
ATOM 769 O O . LEU A 1 108 ? 10.153 34.950 27.175 1.00 19.89 101 LEU A O 1
ATOM 774 N N . VAL A 1 109 ? 8.452 36.399 26.836 1.00 17.86 102 VAL A N 1
ATOM 775 C CA . VAL A 1 109 ? 7.430 35.361 27.008 1.00 19.00 102 VAL A CA 1
ATOM 776 C C . VAL A 1 109 ? 7.630 34.235 26.001 1.00 20.64 102 VAL A C 1
ATOM 777 O O . VAL A 1 109 ? 7.400 33.055 26.317 1.00 22.82 102 VAL A O 1
ATOM 781 N N . LEU A 1 110 ? 8.102 34.568 24.791 1.00 21.37 103 LEU A N 1
ATOM 782 C CA . LEU A 1 110 ? 8.327 33.569 23.750 1.00 21.56 103 LEU A CA 1
ATOM 783 C C . LEU A 1 110 ? 9.437 32.592 24.115 1.00 26.08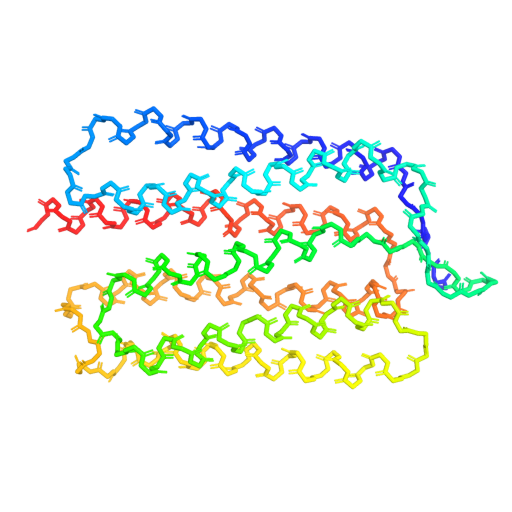 103 LEU A C 1
ATOM 784 O O . LEU A 1 110 ? 9.542 31.532 23.487 1.00 29.64 103 LEU A O 1
ATOM 789 N N . LEU A 1 111 ? 10.267 32.927 25.101 1.00 23.65 104 LEU A N 1
ATOM 790 C CA . LEU A 1 111 ? 11.307 32.032 25.589 1.00 24.10 104 LEU A CA 1
ATOM 791 C C . LEU A 1 111 ? 10.813 31.094 26.685 1.00 26.57 104 LEU A C 1
ATOM 792 O O . LEU A 1 111 ? 11.609 30.309 27.207 1.00 32.69 104 LEU A O 1
ATOM 797 N N . THR A 1 112 ? 9.537 31.162 27.047 1.00 26.81 105 THR A N 1
ATOM 798 C CA . THR A 1 112 ? 8.979 30.424 28.172 1.00 24.43 105 THR A CA 1
ATOM 799 C C . THR A 1 112 ? 7.813 29.567 27.717 1.00 26.78 105 THR A C 1
ATOM 800 O O . THR A 1 112 ? 7.379 29.625 26.567 1.00 28.19 105 THR A O 1
ATOM 804 N N . ASN A 1 113 ? 7.289 28.796 28.670 1.00 24.71 106 ASN A N 1
ATOM 805 C CA . ASN A 1 113 ? 6.047 28.050 28.516 1.00 26.97 106 ASN A CA 1
ATOM 806 C C . ASN A 1 113 ? 4.962 28.603 29.435 1.00 26.00 106 ASN A C 1
ATOM 807 O O . ASN A 1 113 ? 4.209 27.848 30.048 1.00 29.71 106 ASN A O 1
ATOM 812 N N . MET A 1 114 ? 4.884 29.931 29.551 1.00 25.96 107 MET A N 1
ATOM 813 C CA . MET A 1 114 ? 3.816 30.549 30.334 1.00 28.68 107 MET A CA 1
ATOM 814 C C . MET A 1 114 ? 2.456 30.157 29.775 1.00 29.35 107 MET A C 1
ATOM 815 O O . MET A 1 114 ? 2.234 30.283 28.564 1.00 31.16 107 MET A O 1
ATOM 820 N N . PRO A 1 115 ? 1.505 29.766 30.616 1.00 29.43 108 PRO A N 1
ATOM 821 C CA . PRO A 1 115 ? 0.143 29.533 30.129 1.00 31.56 108 PRO A CA 1
ATOM 822 C C . PRO A 1 115 ? -0.558 30.839 29.782 1.00 30.09 108 PRO A C 1
ATOM 823 O O . PRO A 1 115 ? -0.194 31.929 30.239 1.00 26.08 108 PRO A O 1
ATOM 827 N N . ALA A 1 116 ? -1.582 30.706 28.933 1.00 32.96 109 ALA A N 1
ATOM 828 C CA . ALA A 1 116 ? -2.303 31.870 28.426 1.00 31.81 109 ALA A CA 1
ATOM 829 C C . ALA A 1 116 ? -2.917 32.695 29.553 1.00 29.01 109 ALA A C 1
ATOM 830 O O . ALA A 1 116 ? -2.949 33.929 29.475 1.00 29.30 109 ALA A O 1
ATOM 832 N N . THR A 1 117 ? -3.424 32.033 30.600 1.00 30.41 110 THR A N 1
ATOM 833 C CA . THR A 1 117 ? -3.988 32.754 31.741 1.00 33.40 110 THR A CA 1
ATOM 834 C C . THR A 1 117 ? -2.965 33.693 32.367 1.00 32.62 110 THR A C 1
ATOM 835 O O . THR A 1 117 ? -3.282 34.842 32.706 1.00 31.56 110 THR A O 1
ATOM 839 N N . MET A 1 118 ? -1.721 33.232 32.500 1.00 28.56 111 MET A N 1
ATOM 840 C CA . MET A 1 118 ? -0.695 34.050 33.127 1.00 26.18 111 MET A CA 1
ATOM 841 C C . MET A 1 118 ? -0.265 35.186 32.214 1.00 25.06 111 MET A C 1
ATOM 842 O O . MET A 1 118 ? -0.103 36.330 32.665 1.00 24.03 111 MET A O 1
ATOM 847 N N . ILE A 1 119 ? -0.061 34.885 30.925 1.00 23.12 112 ILE A N 1
ATOM 848 C CA . ILE A 1 119 ? 0.235 35.943 29.962 1.00 23.48 112 ILE A CA 1
ATOM 849 C C . ILE A 1 119 ? -0.851 37.010 30.012 1.00 25.03 112 ILE A C 1
ATOM 850 O O . ILE A 1 119 ? -0.566 38.209 29.942 1.00 23.57 112 ILE A O 1
ATOM 855 N N . ALA A 1 120 ? -2.105 36.590 30.183 1.00 25.45 113 ALA A N 1
ATOM 856 C CA . ALA A 1 120 ? -3.222 37.532 30.174 1.00 27.18 113 ALA A CA 1
ATOM 857 C C . ALA A 1 120 ? -3.115 38.565 31.297 1.00 26.02 113 ALA A C 1
ATOM 858 O O . ALA A 1 120 ? -3.277 39.766 31.057 1.00 26.62 113 ALA A O 1
ATOM 860 N N . TRP A 1 121 ? -2.866 38.130 32.541 1.00 23.23 114 TRP A N 1
ATOM 861 C CA . TRP A 1 121 ? -2.808 39.138 33.598 1.00 21.83 114 TRP A CA 1
ATOM 862 C C . TRP A 1 121 ? -1.491 39.910 33.628 1.00 21.95 114 TRP A C 1
ATOM 863 O O . TRP A 1 121 ? -1.474 41.053 34.099 1.00 23.24 114 TRP A O 1
ATOM 874 N N . ILE A 1 122 ? -0.392 39.341 33.122 1.00 22.12 115 ILE A N 1
ATOM 875 C CA . ILE A 1 122 ? 0.827 40.134 32.973 1.00 19.83 115 ILE A CA 1
ATOM 876 C C . ILE A 1 122 ? 0.596 41.255 31.969 1.00 20.06 115 ILE A C 1
ATOM 877 O O . ILE A 1 122 ? 0.906 42.426 32.228 1.00 19.38 115 ILE A O 1
ATOM 882 N N . MET A 1 123 ? 0.038 40.909 30.808 1.00 21.89 116 MET A N 1
ATOM 883 C CA . MET A 1 123 ? -0.224 41.912 29.785 1.00 22.69 116 MET A CA 1
ATOM 884 C C . MET A 1 123 ? -1.299 42.893 30.233 1.00 23.94 116 MET A C 1
ATOM 885 O O . MET A 1 123 ? -1.218 44.089 29.927 1.00 22.87 116 MET A O 1
ATOM 890 N N . GLY A 1 124 ? -2.314 42.408 30.951 1.00 22.79 117 GLY A N 1
ATOM 891 C CA . GLY A 1 124 ? -3.327 43.307 31.484 1.00 25.06 117 GLY A CA 1
ATOM 892 C C . GLY A 1 124 ? -2.757 44.318 32.461 1.00 21.62 117 GLY A C 1
ATOM 893 O O . GLY A 1 124 ? -3.090 45.505 32.405 1.00 23.43 117 GLY A O 1
ATOM 894 N N . ALA A 1 125 ? -1.885 43.866 33.365 1.00 20.03 118 ALA A N 1
ATOM 895 C CA . ALA A 1 125 ? -1.251 44.798 34.291 1.00 19.73 118 ALA A CA 1
ATOM 896 C C . ALA A 1 125 ? -0.420 45.824 33.540 1.00 20.27 118 ALA A C 1
ATOM 897 O O . ALA A 1 125 ? -0.434 47.009 33.884 1.00 19.59 118 ALA A O 1
ATOM 899 N N . ASP A 1 126 ? 0.283 45.382 32.497 1.00 19.37 119 ASP A N 1
ATOM 900 C CA . ASP A 1 126 ? 1.091 46.292 31.691 1.00 18.83 119 ASP A CA 1
ATOM 901 C C . ASP A 1 126 ? 0.229 47.377 31.052 1.00 21.09 119 ASP A C 1
ATOM 902 O O . ASP A 1 126 ? 0.550 48.573 31.123 1.00 18.11 119 ASP A O 1
ATOM 907 N N . ILE A 1 127 ? -0.880 46.981 30.427 1.00 19.53 120 ILE A N 1
ATOM 908 C CA . ILE A 1 127 ? -1.750 47.957 29.780 1.00 21.09 120 ILE A CA 1
ATOM 909 C C . ILE A 1 127 ? -2.373 48.895 30.809 1.00 20.62 120 ILE A C 1
ATOM 910 O O . ILE A 1 127 ? -2.468 50.109 30.581 1.00 21.02 120 ILE A O 1
ATOM 915 N N . ALA A 1 128 ? -2.787 48.355 31.962 1.00 20.28 121 ALA A N 1
ATOM 916 C CA . ALA A 1 128 ? -3.337 49.191 33.027 1.00 20.17 121 ALA A CA 1
ATOM 917 C C . ALA A 1 128 ? -2.331 50.241 33.482 1.00 18.93 121 ALA A C 1
ATOM 918 O O . ALA A 1 128 ? -2.688 51.410 33.697 1.00 20.14 121 ALA A O 1
ATOM 920 N N . MET A 1 129 ? -1.072 49.833 33.644 1.00 19.53 122 MET A N 1
ATOM 921 C CA . MET A 1 129 ? 0.004 50.739 34.031 1.00 18.87 122 MET A CA 1
ATOM 922 C C . MET A 1 129 ? 0.063 51.956 33.113 1.00 19.99 122 MET A C 1
ATOM 923 O O . MET A 1 129 ? 0.136 53.100 33.580 1.00 18.78 122 MET A O 1
ATOM 928 N N . ILE A 1 130 ? 0.025 51.720 31.802 1.00 18.49 123 ILE A N 1
ATOM 929 C CA . ILE A 1 130 ? 0.092 52.822 30.849 1.00 17.58 123 ILE A CA 1
ATOM 930 C C . ILE A 1 130 ? -1.159 53.684 30.946 1.00 19.16 123 ILE A C 1
ATOM 931 O O . ILE A 1 130 ? -1.082 54.922 30.883 1.00 19.70 123 ILE A O 1
ATOM 936 N N . ALA A 1 131 ? -2.332 53.051 31.074 1.00 20.21 124 ALA A N 1
ATOM 937 C CA . ALA A 1 131 ? -3.575 53.801 31.205 1.00 21.52 124 ALA A CA 1
ATOM 938 C C . ALA A 1 131 ? -3.542 54.718 32.419 1.00 23.36 124 ALA A C 1
ATOM 939 O O . ALA A 1 131 ? -3.953 55.877 32.335 1.00 21.17 124 ALA A O 1
ATOM 941 N N . PHE A 1 132 ? -3.042 54.221 33.555 1.00 22.30 125 PHE A N 1
ATOM 942 C CA . PHE A 1 132 ? -2.952 55.063 34.745 1.00 21.91 125 PHE A CA 1
ATOM 943 C C . PHE A 1 132 ? -1.975 56.209 34.535 1.00 21.01 125 PHE A C 1
ATOM 944 O O . PHE A 1 132 ? -2.203 57.320 35.033 1.00 22.31 125 PHE A O 1
ATOM 952 N N . GLY A 1 133 ? -0.903 55.973 33.778 1.00 19.96 126 GLY A N 1
ATOM 953 C CA . GLY A 1 133 ? 0.056 57.034 33.515 1.00 21.77 126 GLY A CA 1
ATOM 954 C C . GLY A 1 133 ? -0.532 58.187 32.723 1.00 21.67 126 GLY A C 1
ATOM 955 O O . GLY A 1 133 ? -0.300 59.351 33.049 1.00 21.39 126 GLY A O 1
ATOM 956 N N . ILE A 1 134 ? -1.298 57.886 31.673 1.00 22.71 127 ILE A N 1
ATOM 957 C CA . ILE A 1 134 ? -1.827 58.971 30.847 1.00 21.71 127 ILE A CA 1
ATOM 958 C C . ILE A 1 134 ? -2.977 59.687 31.556 1.00 21.05 127 ILE A C 1
ATOM 959 O O . ILE A 1 134 ? -3.110 60.913 31.460 1.00 22.51 127 ILE A O 1
ATOM 964 N N . ILE A 1 135 ? -3.812 58.955 32.297 1.00 20.65 128 ILE A N 1
ATOM 965 C CA . ILE A 1 135 ? -4.845 59.624 33.086 1.00 22.56 128 ILE A CA 1
ATOM 966 C C . ILE A 1 135 ? -4.195 60.549 34.106 1.00 22.11 128 ILE A C 1
ATOM 967 O O . ILE A 1 135 ? -4.572 61.717 34.240 1.00 23.46 128 ILE A O 1
ATOM 972 N N . GLY A 1 136 ? -3.166 60.050 34.798 1.00 22.10 129 GLY A N 1
ATOM 973 C CA . GLY A 1 136 ? -2.481 60.876 35.775 1.00 20.96 129 GLY A CA 1
ATOM 974 C C . GLY A 1 136 ? -1.832 62.094 35.152 1.00 21.43 129 GLY A C 1
ATOM 975 O O . GLY A 1 136 ? -1.815 63.171 35.752 1.00 23.46 129 GLY A O 1
ATOM 976 N N . ALA A 1 137 ? -1.307 61.942 33.930 1.00 22.40 130 ALA A N 1
ATOM 977 C CA . ALA A 1 137 ? -0.608 63.045 33.276 1.00 22.87 130 ALA A CA 1
ATOM 978 C C . ALA A 1 137 ? -1.530 64.222 33.006 1.00 25.80 130 ALA A C 1
ATOM 979 O O . ALA A 1 137 ? -1.074 65.371 32.991 1.00 27.56 130 ALA A O 1
ATOM 981 N N . PHE A 1 138 ? -2.814 63.959 32.778 1.00 22.61 131 PHE A N 1
ATOM 982 C CA . PHE A 1 138 ? -3.808 64.997 32.526 1.00 23.74 131 PHE A CA 1
ATOM 983 C C . PHE A 1 138 ? -4.546 65.440 33.787 1.00 24.98 131 PHE A C 1
ATOM 984 O O . PHE A 1 138 ? -5.345 66.385 33.727 1.00 28.19 131 PHE A O 1
ATOM 992 N N . THR A 1 139 ? -4.297 64.800 34.925 1.00 22.24 132 THR A N 1
ATOM 993 C CA . THR A 1 139 ? -5.010 65.104 36.159 1.00 24.39 132 THR A CA 1
ATOM 994 C C . THR A 1 139 ? -4.337 66.259 36.886 1.00 28.18 132 THR A C 1
ATOM 995 O O . THR A 1 139 ? -3.125 66.238 37.117 1.00 31.14 132 THR A O 1
ATOM 999 N N . VAL A 1 140 ? -5.125 67.271 37.233 1.00 29.22 133 VAL A N 1
ATOM 1000 C CA . VAL A 1 140 ? -4.630 68.411 37.988 1.00 31.13 133 VAL A CA 1
ATOM 1001 C C . VAL A 1 140 ? -4.863 68.142 39.469 1.00 33.96 133 VAL A C 1
ATOM 1002 O O . VAL A 1 140 ? -5.969 67.771 39.877 1.00 35.67 133 VAL A O 1
ATOM 1006 N N . GLY A 1 141 ? -3.825 68.306 40.273 1.00 33.58 134 GLY A N 1
ATOM 1007 C CA . GLY A 1 141 ? -3.979 68.187 41.707 1.00 34.62 134 GLY A CA 1
ATOM 1008 C C . GLY A 1 141 ? -3.587 66.823 42.240 1.00 30.21 134 GLY A C 1
ATOM 1009 O O . GLY A 1 141 ? -3.108 65.938 41.524 1.00 29.85 134 GLY A O 1
ATOM 1010 N N . SER A 1 142 ? -3.834 66.659 43.543 1.00 29.51 135 SER A N 1
ATOM 1011 C CA . SER A 1 142 ? -3.250 65.548 44.289 1.00 30.72 135 SER A CA 1
ATOM 1012 C C . SER A 1 142 ? -3.786 64.184 43.877 1.00 27.68 135 SER A C 1
ATOM 1013 O O . SER A 1 142 ? -3.096 63.185 44.098 1.00 27.19 135 SER A O 1
ATOM 1016 N N . TYR A 1 143 ? -4.977 64.108 43.273 1.00 27.06 136 TYR A N 1
ATOM 1017 C CA . TYR A 1 143 ? -5.475 62.802 42.835 1.00 27.18 136 TYR A CA 1
ATOM 1018 C C . TYR A 1 143 ? -4.610 62.170 41.750 1.00 27.85 136 TYR A C 1
ATOM 1019 O O . TYR A 1 143 ? -4.720 60.959 41.525 1.00 30.31 136 TYR A O 1
ATOM 1028 N N . LYS A 1 144 ? -3.752 62.946 41.079 1.00 23.82 137 LYS A N 1
ATOM 1029 C CA . LYS A 1 144 ? -2.856 62.349 40.089 1.00 23.87 137 LYS A CA 1
ATOM 1030 C C . LYS A 1 144 ? -1.996 61.263 40.720 1.00 26.13 137 LYS A C 1
ATOM 1031 O O . LYS A 1 144 ? -1.625 60.297 40.049 1.00 24.91 137 LYS A O 1
ATOM 1037 N N . TRP A 1 145 ? -1.697 61.386 42.011 1.00 23.27 138 TRP A N 1
ATOM 1038 C CA . TRP A 1 145 ? -0.792 60.441 42.651 1.00 22.72 138 TRP A CA 1
ATOM 1039 C C . TRP A 1 145 ? -1.455 59.110 42.967 1.00 23.59 138 TRP A C 1
ATOM 1040 O O . TRP A 1 145 ? -0.751 58.106 43.105 1.00 21.63 138 TRP A O 1
ATOM 1051 N N . PHE A 1 146 ? -2.784 59.075 43.084 1.00 23.65 139 PHE A N 1
ATOM 1052 C CA . PHE A 1 146 ? -3.472 57.794 43.178 1.00 25.15 139 PHE A CA 1
ATOM 1053 C C . PHE A 1 146 ? -3.247 56.976 41.916 1.00 24.88 139 PHE A C 1
ATOM 1054 O O . PHE A 1 146 ? -2.873 55.803 41.982 1.00 23.89 139 PHE A O 1
ATOM 1062 N N . TYR A 1 147 ? -3.464 57.593 40.753 1.00 22.09 140 TYR A N 1
ATOM 1063 C CA . TYR A 1 147 ? -3.181 56.908 39.496 1.00 21.56 140 TYR A CA 1
ATOM 1064 C C . TYR A 1 147 ? -1.729 56.465 39.434 1.00 21.20 140 TYR A C 1
ATOM 1065 O O . TYR A 1 147 ? -1.430 55.341 39.008 1.00 23.12 140 TYR A O 1
ATOM 1074 N N . PHE A 1 148 ? -0.812 57.344 39.851 1.00 19.70 141 PHE A N 1
ATOM 1075 C CA . PHE A 1 148 ? 0.612 57.022 39.794 1.00 20.42 141 PHE A CA 1
ATOM 1076 C C . PHE A 1 148 ? 0.937 55.810 40.652 1.00 19.17 141 PHE A C 1
ATOM 1077 O O . PHE A 1 148 ? 1.629 54.887 40.204 1.00 19.20 141 PHE A O 1
ATOM 1085 N N . VAL A 1 149 ? 0.441 55.786 41.887 1.00 19.61 142 VAL A N 1
ATOM 1086 C CA . VAL A 1 149 ? 0.793 54.694 42.785 1.00 19.99 142 VAL A CA 1
ATOM 1087 C C . VAL A 1 149 ? 0.194 53.377 42.301 1.00 20.05 142 VAL A C 1
ATOM 1088 O O . VAL A 1 149 ? 0.855 52.338 42.337 1.00 20.32 142 VAL A O 1
ATOM 1092 N N . VAL A 1 150 ? -1.045 53.400 41.806 1.00 20.20 143 VAL A N 1
ATOM 1093 C CA . VAL A 1 150 ? -1.619 52.164 41.286 1.00 22.62 143 VAL A CA 1
ATOM 1094 C C . VAL A 1 150 ? -0.857 51.688 40.049 1.00 20.45 143 VAL A C 1
ATOM 1095 O O . VAL A 1 150 ? -0.627 50.483 39.875 1.00 20.91 143 VAL A O 1
ATOM 1099 N N . GLY A 1 151 ? -0.430 52.616 39.184 1.00 18.79 144 GLY A N 1
ATOM 1100 C CA . GLY A 1 151 ? 0.403 52.223 38.054 1.00 18.12 144 GLY A CA 1
ATOM 1101 C C . GLY A 1 151 ? 1.713 51.583 38.489 1.00 18.01 144 GLY A C 1
ATOM 1102 O O . GLY A 1 151 ? 2.188 50.628 37.865 1.00 17.81 144 GLY A O 1
ATOM 1103 N N . CYS A 1 152 ? 2.318 52.106 39.559 1.00 17.12 145 CYS A N 1
ATOM 1104 C CA . CYS A 1 152 ? 3.542 51.504 40.082 1.00 18.41 145 CYS A CA 1
ATOM 1105 C C . CYS A 1 152 ? 3.283 50.103 40.611 1.00 21.23 145 CYS A C 1
ATOM 1106 O O . CYS A 1 152 ? 4.129 49.212 40.473 1.00 21.04 145 CYS A O 1
ATOM 1109 N N . ILE A 1 153 ? 2.138 49.895 41.267 1.00 19.92 146 ILE A N 1
ATOM 1110 C CA . ILE A 1 153 ? 1.797 48.552 41.723 1.00 20.21 146 ILE A CA 1
ATOM 1111 C C . ILE A 1 153 ? 1.633 47.617 40.530 1.00 21.56 146 ILE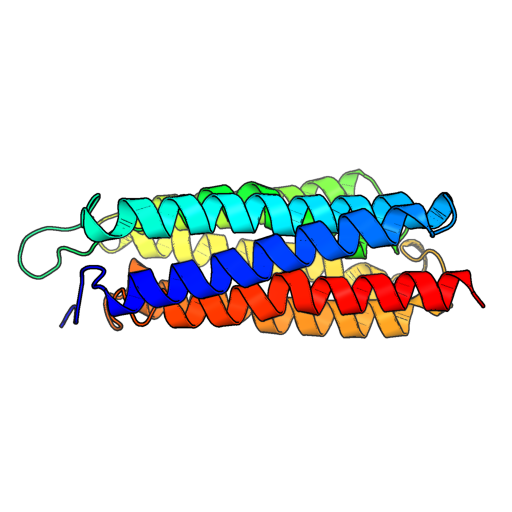 A C 1
ATOM 1112 O O . ILE A 1 153 ? 2.041 46.447 40.582 1.00 20.15 146 ILE A O 1
ATOM 1117 N N . MET A 1 154 ? 1.061 48.125 39.427 1.00 20.19 147 MET A N 1
ATOM 1118 C CA . MET A 1 154 ? 0.939 47.328 38.204 1.00 19.25 147 MET A CA 1
ATOM 1119 C C . MET A 1 154 ? 2.310 46.915 37.666 1.00 19.50 147 MET A C 1
ATOM 1120 O O . MET A 1 154 ? 2.469 45.802 37.154 1.00 19.24 147 MET A O 1
ATOM 1125 N N . LEU A 1 155 ? 3.303 47.816 37.732 1.00 18.49 148 LEU A N 1
ATOM 1126 C CA . LEU A 1 155 ? 4.660 47.442 37.333 1.00 18.62 148 LEU A CA 1
ATOM 1127 C C . LEU A 1 155 ? 5.198 46.322 38.219 1.00 19.66 148 LEU A C 1
ATOM 1128 O O . LEU A 1 155 ? 5.841 45.384 37.731 1.00 18.28 148 LEU A O 1
ATOM 1133 N N . ALA A 1 156 ? 4.920 46.384 39.527 1.00 17.35 149 ALA A N 1
ATOM 1134 C CA . ALA A 1 156 ? 5.363 45.313 40.408 1.00 17.91 149 ALA A CA 1
ATOM 1135 C C . ALA A 1 156 ? 4.674 44.004 40.056 1.00 19.31 149 ALA A C 1
ATOM 1136 O O . ALA A 1 156 ? 5.307 42.942 40.056 1.00 20.75 149 ALA A O 1
ATOM 1138 N N . VAL A 1 157 ? 3.384 44.069 39.717 1.00 20.06 150 VAL A N 1
ATOM 1139 C CA . VAL A 1 157 ? 2.632 42.871 39.343 1.00 21.18 150 VAL A CA 1
ATOM 1140 C C . VAL A 1 157 ? 3.217 42.238 38.084 1.00 19.96 150 VAL A C 1
ATOM 1141 O O . VAL A 1 157 ? 3.485 41.030 38.048 1.00 20.65 150 VAL A O 1
ATOM 1145 N N . LEU A 1 158 ? 3.414 43.032 37.029 1.00 18.40 151 LEU A N 1
ATOM 1146 C CA . LEU A 1 158 ? 3.914 42.427 35.797 1.00 16.98 151 LEU A CA 1
ATOM 1147 C C . LEU A 1 158 ? 5.331 41.900 35.994 1.00 19.29 151 LEU A C 1
ATOM 1148 O O . LEU A 1 158 ? 5.681 40.839 35.465 1.00 20.33 151 LEU A O 1
ATOM 1153 N N . ALA A 1 159 ? 6.150 42.610 36.776 1.00 19.22 152 ALA A N 1
ATOM 1154 C CA . ALA A 1 159 ? 7.502 42.129 37.043 1.00 20.16 152 ALA A CA 1
ATOM 1155 C C . ALA A 1 159 ? 7.475 40.812 37.804 1.00 20.00 152 ALA A C 1
ATOM 1156 O O . ALA A 1 159 ? 8.243 39.895 37.495 1.00 20.16 152 ALA A O 1
ATOM 1158 N N . TRP A 1 160 ? 6.590 40.688 38.794 1.00 19.73 153 TRP A N 1
ATOM 1159 C CA . TRP A 1 160 ? 6.482 39.426 39.514 1.00 21.16 153 TRP A CA 1
ATOM 1160 C C . TRP A 1 160 ? 6.122 38.289 38.568 1.00 20.07 153 TRP A C 1
ATOM 1161 O O . TRP A 1 160 ? 6.717 37.204 38.626 1.00 19.75 153 TRP A O 1
ATOM 1172 N N . GLY A 1 161 ? 5.149 38.517 37.686 1.00 20.02 154 GLY A N 1
ATOM 1173 C CA . GLY A 1 161 ? 4.787 37.480 36.729 1.00 21.00 154 GLY A CA 1
ATOM 1174 C C . GLY A 1 161 ? 5.949 37.091 35.833 1.00 19.94 154 GLY A C 1
ATOM 1175 O O . GLY A 1 161 ? 6.180 35.905 35.582 1.00 21.23 154 GLY A O 1
ATOM 1176 N N . MET A 1 162 ? 6.713 38.085 35.362 1.00 18.90 155 MET A N 1
ATOM 1177 C CA . MET A 1 162 ? 7.837 37.795 34.470 1.00 17.99 155 MET A CA 1
ATOM 1178 C C . MET A 1 162 ? 8.969 37.082 35.197 1.00 20.08 155 MET A C 1
ATOM 1179 O O . MET A 1 162 ? 9.727 36.327 34.573 1.00 20.03 155 MET A O 1
ATOM 1184 N N . ILE A 1 163 ? 9.092 37.287 36.506 1.00 20.84 156 ILE A N 1
ATOM 1185 C CA . ILE A 1 163 ? 10.170 36.663 37.268 1.00 20.76 156 ILE A CA 1
ATOM 1186 C C . ILE A 1 163 ? 9.895 35.176 37.484 1.00 23.18 156 ILE A C 1
ATOM 1187 O O . ILE A 1 163 ? 10.831 34.371 37.611 1.00 25.28 156 ILE A O 1
ATOM 1192 N N . ASN A 1 164 ? 8.620 34.776 37.514 1.00 22.57 157 ASN A N 1
ATOM 1193 C CA . ASN A 1 164 ? 8.281 33.409 37.906 1.00 25.77 157 ASN A CA 1
ATOM 1194 C C . ASN A 1 164 ? 8.929 32.325 37.052 1.00 23.81 157 ASN A C 1
ATOM 1195 O O . ASN A 1 164 ? 9.386 31.325 37.631 1.00 27.21 157 ASN A O 1
ATOM 1200 N N . PRO A 1 165 ? 9.023 32.443 35.722 1.00 22.57 158 PRO A N 1
ATOM 1201 C CA . PRO A 1 165 ? 9.712 31.401 34.941 1.00 24.92 158 PRO A CA 1
ATOM 1202 C C . PRO A 1 165 ? 11.176 31.227 35.293 1.00 27.42 158 PRO A C 1
ATOM 1203 O O . PRO A 1 165 ? 11.778 30.234 34.864 1.00 32.20 158 PRO A O 1
ATOM 1207 N N . ILE A 1 166 ? 11.774 32.150 36.044 1.00 24.69 159 ILE A N 1
ATOM 1208 C CA . ILE A 1 166 ? 13.174 31.989 36.416 1.00 26.54 159 ILE A CA 1
ATOM 1209 C C . ILE A 1 166 ? 13.345 30.799 37.352 1.00 29.68 159 ILE A C 1
ATOM 1210 O O . ILE A 1 166 ? 14.328 30.052 37.256 1.00 31.60 159 ILE A O 1
ATOM 1215 N N . PHE A 1 167 ? 12.387 30.581 38.259 1.00 26.63 160 PHE A N 1
ATOM 1216 C CA . PHE A 1 167 ? 12.542 29.560 39.287 1.00 28.24 160 PHE A CA 1
ATOM 1217 C C . PHE A 1 167 ? 11.385 28.567 39.339 1.00 31.91 160 PHE A C 1
ATOM 1218 O O . PHE A 1 167 ? 11.355 27.722 40.242 1.00 34.55 160 PHE A O 1
ATOM 1226 N N . LYS A 1 168 ? 10.436 28.646 38.413 1.00 31.40 161 LYS A N 1
ATOM 1227 C CA . LYS A 1 168 ? 9.356 27.672 38.282 1.00 31.84 161 LYS A CA 1
ATOM 1228 C C . LYS A 1 168 ? 9.658 26.847 37.037 1.00 34.81 161 LYS A C 1
ATOM 1229 O O . LYS A 1 168 ? 9.439 27.305 35.912 1.00 35.34 161 LYS A O 1
ATOM 1235 N N . GLU A 1 169 ? 10.182 25.640 37.240 1.00 37.84 162 GLU A N 1
ATOM 1236 C CA . GLU A 1 169 ? 10.603 24.831 36.101 1.00 40.16 162 GLU A CA 1
ATOM 1237 C C . GLU A 1 169 ? 9.443 24.520 35.163 1.00 39.56 162 GLU A C 1
ATOM 1238 O O . GLU A 1 169 ? 9.647 24.401 33.949 1.00 39.38 162 GLU A O 1
ATOM 1244 N N . GLU A 1 170 ? 8.222 24.393 35.691 1.00 38.16 163 GLU A N 1
ATOM 1245 C CA . GLU A 1 170 ? 7.086 24.083 34.828 1.00 38.57 163 GLU A CA 1
ATOM 1246 C C . GLU A 1 170 ? 6.750 25.219 33.864 1.00 38.71 163 GLU A C 1
ATOM 1247 O O . GLU A 1 170 ? 5.992 24.995 32.915 1.00 39.43 163 GLU A O 1
ATOM 1253 N N . LEU A 1 171 ? 7.294 26.413 34.079 1.00 33.59 164 LEU A N 1
ATOM 1254 C CA . LEU A 1 171 ? 7.088 27.552 33.189 1.00 31.94 164 LEU A CA 1
ATOM 1255 C C . LEU A 1 171 ? 8.206 27.717 32.167 1.00 31.73 164 LEU A C 1
ATOM 1256 O O . LEU A 1 171 ? 8.177 28.675 31.386 1.00 31.98 164 LEU A O 1
ATOM 1261 N N . GLN A 1 172 ? 9.193 26.832 32.168 1.00 33.57 165 GLN A N 1
ATOM 1262 C CA . GLN A 1 172 ? 10.381 26.980 31.338 1.00 32.98 165 GLN A CA 1
ATOM 1263 C C . GLN A 1 172 ? 10.285 26.101 30.096 1.00 34.65 165 GLN A C 1
ATOM 1264 O O . GLN A 1 172 ? 9.751 24.990 30.147 1.00 38.26 165 GLN A O 1
ATOM 1270 N N . LYS A 1 173 ? 10.819 26.604 28.979 1.00 35.47 166 LYS A N 1
ATOM 1271 C CA . LYS A 1 173 ? 11.024 25.756 27.807 1.00 40.21 166 LYS A CA 1
ATOM 1272 C C . LYS A 1 173 ? 12.235 24.851 28.001 1.00 43.84 166 LYS A C 1
ATOM 1273 O O . LYS A 1 173 ? 12.143 23.626 27.869 1.00 46.92 166 LYS A O 1
ATOM 1279 N N . HIS A 1 174 ? 13.384 25.453 28.297 1.00 45.66 167 HIS A N 1
ATOM 1280 C CA . HIS A 1 174 ? 14.618 24.751 28.609 1.00 51.56 167 HIS A CA 1
ATOM 1281 C C . HIS A 1 174 ? 15.270 25.430 29.799 1.00 50.38 167 HIS A C 1
ATOM 1282 O O . HIS A 1 174 ? 15.299 26.661 29.870 1.00 46.25 167 HIS A O 1
ATOM 1289 N N . LYS A 1 175 ? 15.814 24.632 30.723 1.00 53.86 168 LYS A N 1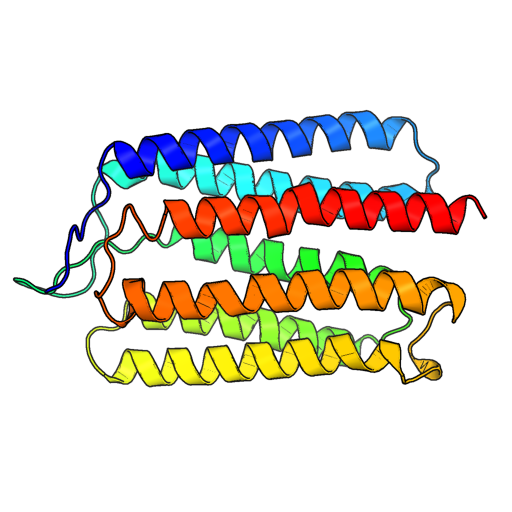
ATOM 1290 C CA . LYS A 1 175 ? 16.701 25.207 31.730 1.00 55.83 168 LYS A CA 1
ATOM 1291 C C . LYS A 1 175 ? 17.831 25.980 31.065 1.00 54.66 168 LYS A C 1
ATOM 1292 O O . LYS A 1 175 ? 18.406 26.896 31.668 1.00 52.01 168 LYS A O 1
ATOM 1298 N N . GLU A 1 176 ? 18.147 25.615 29.818 1.00 55.30 169 GLU A N 1
ATOM 1299 C CA . GLU A 1 176 ? 19.165 26.288 29.020 1.00 59.05 169 GLU A CA 1
ATOM 1300 C C . GLU A 1 176 ? 18.960 27.796 28.987 1.00 55.13 169 GLU A C 1
ATOM 1301 O O . GLU A 1 176 ? 19.896 28.566 29.229 1.00 57.57 169 GLU A O 1
ATOM 1307 N N . TYR A 1 177 ? 17.736 28.238 28.681 1.00 49.18 170 TYR A N 1
ATOM 1308 C CA . TYR A 1 177 ? 17.488 29.653 28.430 1.00 42.86 170 TYR A CA 1
ATOM 1309 C C . TYR A 1 177 ? 17.492 30.486 29.694 1.00 34.10 170 TYR A C 1
ATOM 1310 O O . TYR A 1 177 ? 17.382 31.713 29.591 1.00 28.38 170 TYR A O 1
ATOM 1319 N N . THR A 1 178 ? 17.582 29.862 30.871 1.00 34.78 171 THR A N 1
ATOM 1320 C CA . THR A 1 178 ? 17.310 30.589 32.108 1.00 32.03 171 THR A CA 1
ATOM 1321 C C . THR A 1 178 ? 18.298 31.727 32.317 1.00 27.35 171 THR A C 1
ATOM 1322 O O . THR A 1 178 ? 17.905 32.815 32.743 1.00 25.21 171 THR A O 1
ATOM 1326 N N . GLY A 1 179 ? 19.581 31.501 32.014 1.00 29.91 172 GLY A N 1
ATOM 1327 C CA . GLY A 1 179 ? 20.566 32.556 32.222 1.00 25.04 172 GLY A CA 1
ATOM 1328 C C . GLY A 1 179 ? 20.282 33.792 31.387 1.00 23.19 172 GLY A C 1
ATOM 1329 O O . GLY A 1 179 ? 20.303 34.918 31.887 1.00 22.18 172 GLY A O 1
ATOM 1330 N N . ALA A 1 180 ? 19.997 33.592 30.100 1.00 25.41 173 ALA A N 1
ATOM 1331 C CA . ALA A 1 180 ? 19.714 34.727 29.227 1.00 22.73 173 ALA A CA 1
ATOM 1332 C C . ALA A 1 180 ? 18.375 35.369 29.561 1.00 22.86 173 ALA A C 1
ATOM 1333 O O . ALA A 1 180 ? 18.255 36.599 29.557 1.00 21.23 173 ALA A O 1
ATOM 1335 N N . TYR A 1 181 ? 17.352 34.554 29.841 1.00 21.82 174 TYR A N 1
ATOM 1336 C CA . TYR A 1 181 ? 16.066 35.106 30.255 1.00 21.56 174 TYR A CA 1
ATOM 1337 C C . TYR A 1 181 ? 16.232 35.973 31.498 1.00 18.93 174 TYR A C 1
ATOM 1338 O O . TYR A 1 181 ? 15.724 37.100 31.563 1.00 17.86 174 TYR A O 1
ATOM 1347 N N . THR A 1 182 ? 16.965 35.461 32.492 1.00 20.89 175 THR A N 1
ATOM 1348 C CA . THR A 1 182 ? 17.181 36.200 33.733 1.00 20.57 175 THR A CA 1
ATOM 1349 C C . THR A 1 182 ? 17.899 37.518 33.472 1.00 19.82 175 THR A C 1
ATOM 1350 O O . THR A 1 182 ? 17.493 38.575 33.974 1.00 19.77 175 THR A O 1
ATOM 1354 N N . THR A 1 183 ? 18.971 37.474 32.679 1.00 18.54 176 THR A N 1
ATOM 1355 C CA . THR A 1 183 ? 19.785 38.663 32.460 1.00 19.29 176 THR A CA 1
ATOM 1356 C C . THR A 1 183 ? 19.008 39.712 31.673 1.00 18.89 176 THR A C 1
ATOM 1357 O O . THR A 1 183 ? 19.004 40.892 32.037 1.00 18.49 176 THR A O 1
ATOM 1361 N N . LEU A 1 184 ? 18.327 39.288 30.601 1.00 17.67 177 LEU A N 1
ATOM 1362 C CA . LEU A 1 184 ? 17.506 40.215 29.823 1.00 17.02 177 LEU A CA 1
ATOM 1363 C C . LEU A 1 184 ? 16.381 40.801 30.664 1.00 17.61 177 LEU A C 1
ATOM 1364 O O . LEU A 1 184 ? 16.064 41.990 30.540 1.00 17.32 177 LEU A O 1
ATOM 1369 N N . LEU A 1 185 ? 15.761 39.983 31.529 1.00 16.27 178 LEU A N 1
ATOM 1370 C CA . LEU A 1 185 ? 14.651 40.480 32.333 1.00 16.64 178 LEU A CA 1
ATOM 1371 C C . LEU A 1 185 ? 15.130 41.482 33.371 1.00 17.01 178 LEU A C 1
ATOM 1372 O O . LEU A 1 185 ? 14.461 42.493 33.616 1.00 17.56 178 LEU A O 1
ATOM 1377 N N . ILE A 1 186 ? 16.290 41.235 33.981 1.00 15.63 179 ILE A N 1
ATOM 1378 C CA . ILE A 1 186 ? 16.814 42.197 34.954 1.00 17.09 179 ILE A CA 1
ATOM 1379 C C . ILE A 1 186 ? 17.142 43.516 34.268 1.00 19.81 179 ILE A C 1
ATOM 1380 O O . ILE A 1 186 ? 16.831 44.596 34.782 1.00 18.94 179 ILE A O 1
ATOM 1385 N N . TYR A 1 187 ? 17.761 43.448 33.091 1.00 16.88 180 TYR A N 1
ATOM 1386 C CA . TYR A 1 187 ? 17.999 44.651 32.302 1.00 16.72 180 TYR A CA 1
ATOM 1387 C C . TYR A 1 187 ? 16.691 45.393 32.042 1.00 17.35 180 TYR A C 1
ATOM 1388 O O . TYR A 1 187 ? 16.595 46.608 32.269 1.00 16.85 180 TYR A O 1
ATOM 1397 N N . LEU A 1 188 ? 15.653 44.665 31.617 1.00 17.20 181 LEU A N 1
ATOM 1398 C CA . LEU A 1 188 ? 14.357 45.293 31.357 1.00 16.70 181 LEU A CA 1
ATOM 1399 C C . LEU A 1 188 ? 13.787 45.954 32.613 1.00 17.87 181 LEU A C 1
ATOM 1400 O O . LEU A 1 188 ? 13.330 47.104 32.560 1.00 17.69 181 LEU A O 1
ATOM 1405 N N . ILE A 1 189 ? 13.771 45.232 33.739 1.00 16.60 182 ILE A N 1
ATOM 1406 C CA . ILE A 1 189 ? 13.168 45.771 34.965 1.00 16.02 182 ILE A CA 1
ATOM 1407 C C . ILE A 1 189 ? 13.907 47.020 35.425 1.00 18.20 182 ILE A C 1
ATOM 1408 O O . ILE A 1 189 ? 13.283 48.020 35.818 1.00 18.10 182 ILE A O 1
ATOM 1413 N N . VAL A 1 190 ? 15.239 46.991 35.384 1.00 17.54 183 VAL A N 1
ATOM 1414 C CA . VAL A 1 190 ? 16.029 48.168 35.763 1.00 19.09 183 VAL A CA 1
ATOM 1415 C C . VAL A 1 190 ? 15.617 49.383 34.937 1.00 20.47 183 VAL A C 1
ATOM 1416 O O . VAL A 1 190 ? 15.376 50.476 35.473 1.00 20.16 183 VAL A O 1
ATOM 1420 N N . LEU A 1 191 ? 15.562 49.227 33.616 1.00 15.57 184 LEU A N 1
ATOM 1421 C CA . LEU A 1 191 ? 15.188 50.354 32.771 1.00 17.74 184 LEU A CA 1
ATOM 1422 C C . LEU A 1 191 ? 13.755 50.785 33.020 1.00 19.05 184 LEU A C 1
ATOM 1423 O O . LEU A 1 191 ? 13.470 51.986 33.112 1.00 17.29 184 LEU A O 1
ATOM 1428 N N . TRP A 1 192 ? 12.832 49.826 33.132 1.00 16.13 185 TRP A N 1
ATOM 1429 C CA . TRP A 1 192 ? 11.430 50.208 33.230 1.00 15.35 185 TRP A CA 1
ATOM 1430 C C . TRP A 1 192 ? 11.140 50.955 34.525 1.00 16.63 185 TRP A C 1
ATOM 1431 O O . TRP A 1 192 ? 10.296 51.856 34.526 1.00 18.61 185 TRP A O 1
ATOM 1442 N N . VAL A 1 193 ? 11.846 50.630 35.615 1.00 15.48 186 VAL A N 1
ATOM 1443 C CA . VAL A 1 193 ? 11.645 51.361 36.874 1.00 15.26 186 VAL A CA 1
ATOM 1444 C C . VAL A 1 193 ? 12.022 52.837 36.728 1.00 15.06 186 VAL A C 1
ATOM 1445 O O . VAL A 1 193 ? 11.487 53.691 37.455 1.00 17.44 186 VAL A O 1
ATOM 1449 N N . ILE A 1 194 ? 12.915 53.185 35.793 1.00 15.42 187 ILE A N 1
ATOM 1450 C CA . ILE A 1 194 ? 13.295 54.598 35.677 1.00 14.71 187 ILE A CA 1
ATOM 1451 C C . ILE A 1 194 ? 12.156 55.431 35.098 1.00 14.88 187 ILE A C 1
ATOM 1452 O O . ILE A 1 194 ? 12.045 56.634 35.398 1.00 17.76 187 ILE A O 1
ATOM 1457 N N . TYR A 1 195 ? 11.292 54.829 34.272 1.00 15.94 188 TYR A N 1
ATOM 1458 C CA . TYR A 1 195 ? 10.205 55.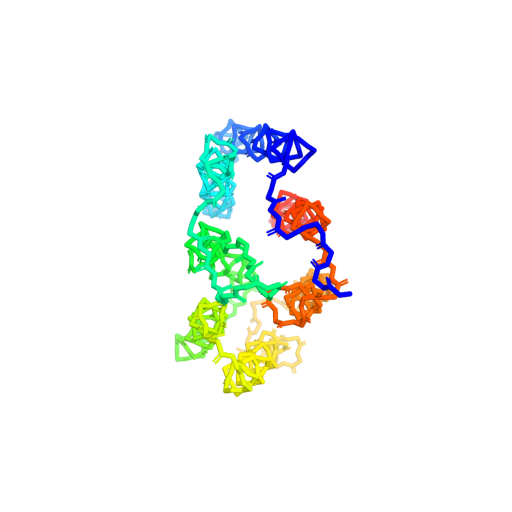603 33.673 1.00 17.27 188 TYR A CA 1
ATOM 1459 C C . TYR A 1 195 ? 9.300 56.245 34.721 1.00 14.29 188 TYR A C 1
ATOM 1460 O O . TYR A 1 195 ? 9.050 57.461 34.616 1.00 15.73 188 TYR A O 1
ATOM 1469 N N . PRO A 1 196 ? 8.772 55.530 35.723 1.00 14.35 189 PRO A N 1
ATOM 1470 C CA . PRO A 1 196 ? 7.969 56.232 36.749 1.00 14.98 189 PRO A CA 1
ATOM 1471 C C . PRO A 1 196 ? 8.756 57.231 37.572 1.00 16.58 189 PRO A C 1
ATOM 1472 O O . PRO A 1 196 ? 8.152 58.177 38.090 1.00 17.12 189 PRO A O 1
ATOM 1476 N N . ILE A 1 197 ? 10.077 57.081 37.718 1.00 16.67 190 ILE A N 1
ATOM 1477 C CA . ILE A 1 197 ? 10.833 58.133 38.393 1.00 17.08 190 ILE A CA 1
ATOM 1478 C C . ILE A 1 197 ? 10.793 59.409 37.565 1.00 16.54 190 ILE A C 1
ATOM 1479 O O . ILE A 1 197 ? 10.534 60.499 38.083 1.00 17.16 190 ILE A O 1
ATOM 1484 N N . VAL A 1 198 ? 11.051 59.290 36.258 1.00 17.09 191 VAL A N 1
ATOM 1485 C CA . VAL A 1 198 ? 10.978 60.453 35.375 1.00 16.50 191 VAL A CA 1
ATOM 1486 C C . VAL A 1 198 ? 9.578 61.055 35.393 1.00 18.75 191 VAL A C 1
ATOM 1487 O O . VAL A 1 198 ? 9.410 62.281 35.453 1.00 18.69 191 VAL A O 1
ATOM 1491 N N . TRP A 1 199 ? 8.550 60.202 35.358 1.00 17.25 192 TRP A N 1
ATOM 1492 C CA . TRP A 1 199 ? 7.177 60.695 35.387 1.00 17.98 192 TRP A CA 1
ATOM 1493 C C . TRP A 1 199 ? 6.910 61.441 36.681 1.00 19.32 192 TRP A C 1
ATOM 1494 O O . TRP A 1 199 ? 6.367 62.549 36.678 1.00 19.96 192 TRP A O 1
ATOM 1505 N N . GLY A 1 200 ? 7.286 60.835 37.806 1.00 18.85 193 GLY A N 1
ATOM 1506 C CA . GLY A 1 200 ? 7.029 61.480 39.085 1.00 19.54 193 GLY A CA 1
ATOM 1507 C C . GLY A 1 200 ? 7.703 62.835 39.195 1.00 20.62 193 GLY A C 1
ATOM 1508 O O . GLY A 1 200 ? 7.147 63.774 39.764 1.00 22.14 193 GLY A O 1
ATOM 1509 N N . LEU A 1 201 ? 8.900 62.965 38.621 1.00 20.03 194 LEU A N 1
ATOM 1510 C CA . LEU A 1 201 ? 9.635 64.221 38.681 1.00 21.18 194 LEU A CA 1
ATOM 1511 C C . LEU A 1 201 ? 9.102 65.252 37.691 1.00 21.98 194 LEU A C 1
ATOM 1512 O O . LEU A 1 201 ? 9.227 66.455 37.932 1.00 23.49 194 LEU A O 1
ATOM 1517 N N . GLY A 1 202 ? 8.538 64.804 36.570 1.00 21.71 195 GLY A N 1
ATOM 1518 C CA . GLY A 1 202 ? 8.133 65.731 35.529 1.00 23.32 195 GLY A CA 1
ATOM 1519 C C . GLY A 1 202 ? 6.629 65.886 35.435 1.00 21.24 195 GLY A C 1
ATOM 1520 O O . GLY A 1 202 ? 6.053 66.821 35.998 1.00 22.78 195 GLY A O 1
ATOM 1521 N N . ALA A 1 203 ? 5.995 64.960 34.712 1.00 22.52 196 ALA A N 1
ATOM 1522 C CA . ALA A 1 203 ? 4.547 64.997 34.525 1.00 21.90 196 ALA A CA 1
ATOM 1523 C C . ALA A 1 203 ? 3.803 65.107 35.847 1.00 24.10 196 ALA A C 1
ATOM 1524 O O . ALA A 1 203 ? 2.793 65.811 35.946 1.00 26.67 196 ALA A O 1
ATOM 1526 N N . GLY A 1 204 ? 4.289 64.425 36.878 1.00 25.07 197 GLY A N 1
ATOM 1527 C CA . GLY A 1 204 ? 3.626 64.475 38.163 1.00 25.51 197 GLY A CA 1
ATOM 1528 C C . GLY A 1 204 ? 4.025 65.668 39.002 1.00 24.90 197 GLY A C 1
ATOM 1529 O O . GLY A 1 204 ? 3.197 66.536 39.292 1.00 28.24 197 GLY A O 1
ATOM 1530 N N . GLY A 1 205 ? 5.299 65.734 39.382 1.00 23.67 198 GLY A N 1
ATOM 1531 C CA . GLY A 1 205 ? 5.745 66.721 40.346 1.00 23.78 198 GLY A CA 1
ATOM 1532 C C . GLY A 1 205 ? 6.126 68.096 39.829 1.00 24.30 198 GLY A C 1
ATOM 1533 O O . GLY A 1 205 ? 6.262 69.025 40.6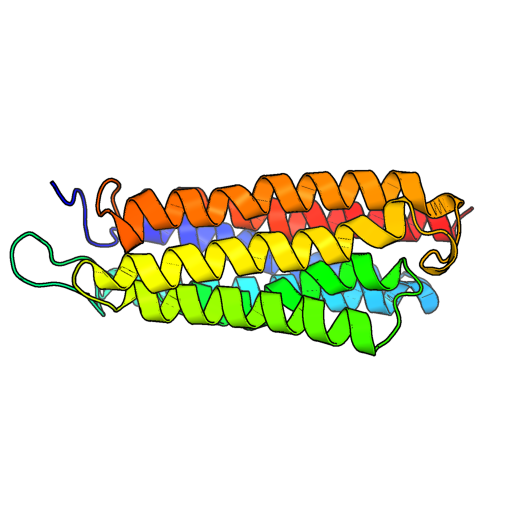28 1.00 27.56 198 GLY A O 1
ATOM 1534 N N . HIS A 1 206 ? 6.340 68.238 38.516 1.00 23.54 199 HIS A N 1
ATOM 1535 C CA . HIS A 1 206 ? 6.783 69.512 37.920 1.00 24.04 199 HIS A CA 1
ATOM 1536 C C . HIS A 1 206 ? 8.091 69.983 38.548 1.00 25.51 199 HIS A C 1
ATOM 1537 O O . HIS A 1 206 ? 8.280 71.176 38.825 1.00 27.70 199 HIS A O 1
ATOM 1544 N N . ILE A 1 207 ? 8.986 69.033 38.793 1.00 23.00 200 ILE A N 1
ATOM 1545 C CA . ILE A 1 207 ? 10.285 69.276 39.409 1.00 25.45 200 ILE A CA 1
ATOM 1546 C C . ILE A 1 207 ? 11.332 69.419 38.307 1.00 25.79 200 ILE A C 1
ATOM 1547 O O . ILE A 1 207 ? 12.315 70.154 38.462 1.00 27.53 200 ILE A O 1
ATOM 1552 N N . ILE A 1 208 ? 11.138 68.710 37.193 1.00 23.32 201 ILE A N 1
ATOM 1553 C CA . ILE A 1 208 ? 12.038 68.804 36.050 1.00 22.85 201 ILE A CA 1
ATOM 1554 C C . ILE A 1 208 ? 11.246 69.269 34.834 1.00 23.05 201 ILE A C 1
ATOM 1555 O O . ILE A 1 208 ? 10.040 69.024 34.720 1.00 23.78 201 ILE A O 1
ATOM 1560 N N . GLY A 1 209 ? 11.942 69.962 33.925 1.00 22.04 202 GLY A N 1
ATOM 1561 C CA . GLY A 1 209 ? 11.312 70.521 32.751 1.00 23.98 202 GLY A CA 1
ATOM 1562 C C . GLY A 1 209 ? 11.013 69.505 31.656 1.00 20.34 202 GLY A C 1
ATOM 1563 O O . GLY A 1 209 ? 11.397 68.334 31.689 1.00 20.26 202 GLY A O 1
ATOM 1564 N N . VAL A 1 210 ? 10.296 69.996 30.647 1.00 21.54 203 VAL A N 1
ATOM 1565 C CA . VAL A 1 210 ? 9.806 69.121 29.588 1.00 20.68 203 VAL A CA 1
ATOM 1566 C C . VAL A 1 210 ? 10.949 68.638 28.707 1.00 20.30 203 VAL A C 1
ATOM 1567 O O . VAL A 1 210 ? 11.005 67.454 28.368 1.00 20.96 203 VAL A O 1
ATOM 1571 N N . ASP A 1 211 ? 11.887 69.522 28.344 1.00 21.84 204 ASP A N 1
ATOM 1572 C CA . ASP A 1 211 ? 13.005 69.057 27.516 1.00 21.05 204 ASP A CA 1
ATOM 1573 C C . ASP A 1 211 ? 13.834 68.014 28.252 1.00 20.55 204 ASP A C 1
ATOM 1574 O O . ASP A 1 211 ? 14.312 67.051 27.645 1.00 20.72 204 ASP A O 1
ATOM 1579 N N . VAL A 1 212 ? 14.029 68.196 29.563 1.00 22.04 205 VAL A N 1
ATOM 1580 C CA . VAL A 1 212 ? 14.778 67.211 30.342 1.00 20.78 205 VAL A CA 1
ATOM 1581 C C . VAL A 1 212 ? 14.066 65.862 30.323 1.00 21.71 205 VAL A C 1
ATOM 1582 O O . VAL A 1 212 ? 14.699 64.816 30.140 1.00 20.99 205 VAL A O 1
ATOM 1586 N N A GLU A 1 213 ? 12.739 65.855 30.519 0.66 17.95 206 GLU A N 1
ATOM 1587 N N B GLU A 1 213 ? 12.746 65.876 30.528 0.34 21.02 206 GLU A N 1
ATOM 1588 C CA A GLU A 1 213 ? 11.996 64.594 30.492 0.66 20.40 206 GLU A CA 1
ATOM 1589 C CA B GLU A 1 213 ? 11.953 64.652 30.487 0.34 21.01 206 GLU A CA 1
ATOM 1590 C C A GLU A 1 213 ? 12.080 63.949 29.114 0.66 19.63 206 GLU A C 1
ATOM 1591 C C B GLU A 1 213 ? 12.066 63.972 29.129 0.34 19.67 206 GLU A C 1
ATOM 1592 O O A GLU A 1 213 ? 12.203 62.721 28.998 0.66 17.90 206 GLU A O 1
ATOM 1593 O O B GLU A 1 213 ? 12.188 62.743 29.044 0.34 18.42 206 GLU A O 1
ATOM 1604 N N . ILE A 1 214 ? 12.043 64.763 28.055 1.00 17.79 207 ILE A N 1
ATOM 1605 C CA . ILE A 1 214 ? 12.152 64.217 26.706 1.00 17.85 207 ILE A CA 1
ATOM 1606 C C . ILE A 1 214 ? 13.492 63.522 26.526 1.00 20.95 207 ILE A C 1
ATOM 1607 O O . ILE A 1 214 ? 13.578 62.427 25.960 1.00 18.54 207 ILE A O 1
ATOM 1612 N N . ILE A 1 215 ? 14.568 64.178 26.960 1.00 19.49 208 ILE A N 1
ATOM 1613 C CA . ILE A 1 215 ? 15.902 63.605 26.797 1.00 19.37 208 ILE A CA 1
ATOM 1614 C C . ILE A 1 215 ? 16.058 62.336 27.625 1.00 18.72 208 ILE A C 1
ATOM 1615 O O . ILE A 1 215 ? 16.591 61.323 27.145 1.00 18.22 208 ILE A O 1
ATOM 1620 N N . ALA A 1 216 ? 15.593 62.359 28.871 1.00 17.98 209 ALA A N 1
ATOM 1621 C CA . ALA A 1 216 ? 15.714 61.185 29.722 1.00 17.83 209 ALA A CA 1
ATOM 1622 C C . ALA A 1 216 ? 14.987 59.996 29.111 1.00 17.81 209 ALA A C 1
ATOM 1623 O O . ALA A 1 216 ? 15.528 58.890 29.045 1.00 18.65 209 ALA A O 1
ATOM 1625 N N . MET A 1 217 ? 13.761 60.213 28.638 1.00 16.60 210 MET A N 1
ATOM 1626 C CA . MET A 1 217 ? 13.022 59.096 28.070 1.00 19.40 210 MET A CA 1
ATOM 1627 C C . MET A 1 217 ? 13.509 58.734 26.675 1.00 17.84 210 MET A C 1
ATOM 1628 O O . MET A 1 217 ? 13.353 57.580 26.278 1.00 18.91 210 MET A O 1
ATOM 1633 N N . GLY A 1 218 ? 14.144 59.662 25.953 1.00 17.09 211 GLY A N 1
ATOM 1634 C CA . GLY A 1 218 ? 14.798 59.276 24.710 1.00 18.51 211 GLY A CA 1
ATOM 1635 C C . GLY A 1 218 ? 15.944 58.311 24.947 1.00 18.83 211 GLY A C 1
ATOM 1636 O O . GLY A 1 218 ? 16.105 57.326 24.214 1.00 17.78 211 GLY A O 1
ATOM 1637 N N . ILE A 1 219 ? 16.748 58.575 25.983 1.00 17.56 212 ILE A N 1
ATOM 1638 C CA . ILE A 1 219 ? 17.824 57.656 26.347 1.00 17.73 212 ILE A CA 1
ATOM 1639 C C . ILE A 1 219 ? 17.244 56.310 26.755 1.00 17.59 212 ILE A C 1
ATOM 1640 O O . ILE A 1 219 ? 17.668 55.254 26.265 1.00 17.82 212 ILE A O 1
ATOM 1645 N N . LEU A 1 220 ? 16.265 56.327 27.666 1.00 16.27 213 LEU A N 1
ATOM 1646 C CA . LEU A 1 220 ? 15.651 55.076 28.104 1.00 15.46 213 LEU A CA 1
ATOM 1647 C C . LEU A 1 220 ? 15.069 54.309 26.926 1.00 17.52 213 LEU A C 1
ATOM 1648 O O . LEU A 1 220 ? 15.215 53.083 26.850 1.00 17.15 213 LEU A O 1
ATOM 1653 N N . ASP A 1 221 ? 14.402 55.006 25.999 1.00 17.83 214 ASP A N 1
ATOM 1654 C CA . ASP A 1 221 ? 13.758 54.310 24.883 1.00 17.91 214 ASP A CA 1
ATOM 1655 C C . ASP A 1 221 ? 14.778 53.626 23.986 1.00 16.00 214 ASP A C 1
ATOM 1656 O O . ASP A 1 221 ? 14.523 52.524 23.486 1.00 16.59 214 ASP A O 1
ATOM 1661 N N . LEU A 1 222 ? 15.927 54.275 23.747 1.00 17.01 215 LEU A N 1
ATOM 1662 C CA . LEU A 1 222 ? 16.970 53.631 22.945 1.00 17.49 215 LEU A CA 1
ATOM 1663 C C . LEU A 1 222 ? 17.533 52.402 23.650 1.00 16.50 215 LEU A C 1
ATOM 1664 O O . LEU A 1 222 ? 17.824 51.392 22.998 1.00 17.32 215 LEU A O 1
ATOM 1669 N N . LEU A 1 223 ? 17.700 52.467 24.974 1.00 14.84 216 LEU A N 1
ATOM 1670 C CA . LEU A 1 223 ? 18.175 51.304 25.720 1.00 15.08 216 LEU A CA 1
ATOM 1671 C C . LEU A 1 223 ? 17.116 50.207 25.772 1.00 15.22 216 LEU A C 1
ATOM 1672 O O . LEU A 1 223 ? 17.441 49.012 25.699 1.00 17.01 216 LEU A O 1
ATOM 1677 N N . ALA A 1 224 ? 15.845 50.594 25.919 1.00 15.26 217 ALA A N 1
ATOM 1678 C CA . ALA A 1 224 ? 14.770 49.641 26.165 1.00 16.03 217 ALA A CA 1
ATOM 1679 C C . ALA A 1 224 ? 14.199 49.036 24.894 1.00 16.96 217 ALA A C 1
ATOM 1680 O O . ALA A 1 224 ? 13.508 48.003 24.977 1.00 16.41 217 ALA A O 1
ATOM 1682 N N . LYS A 1 225 ? 14.484 49.635 23.722 1.00 16.63 218 LYS A N 1
ATOM 1683 C CA . LYS A 1 225 ? 13.899 49.116 22.486 1.00 14.45 218 LYS A CA 1
ATOM 1684 C C . LYS A 1 225 ? 14.993 48.584 21.557 1.00 15.87 218 LYS A C 1
ATOM 1685 O O . LYS A 1 225 ? 15.200 47.364 21.581 1.00 17.86 218 LYS A O 1
ATOM 1691 N N . PRO A 1 226 ? 15.739 49.379 20.766 1.00 15.88 219 PRO A N 1
ATOM 1692 C CA . PRO A 1 226 ? 16.679 48.717 19.841 1.00 17.62 219 PRO A CA 1
ATOM 1693 C C . PRO A 1 226 ? 17.818 47.992 20.544 1.00 18.08 219 PRO A C 1
ATOM 1694 O O . PRO A 1 226 ? 18.230 46.922 20.070 1.00 18.31 219 PRO A O 1
ATOM 1698 N N . LEU A 1 227 ? 18.375 48.527 21.632 1.00 17.00 220 LEU A N 1
ATOM 1699 C CA . LEU A 1 227 ? 19.485 47.816 22.267 1.00 18.33 220 LEU A CA 1
ATOM 1700 C C . LEU A 1 227 ? 18.999 46.523 22.921 1.00 18.11 220 LEU A C 1
ATOM 1701 O O . LEU A 1 227 ? 19.599 45.459 22.733 1.00 19.04 220 LEU A O 1
ATOM 1706 N N . TYR A 1 228 ? 17.897 46.593 23.669 1.00 17.10 221 TYR A N 1
ATOM 1707 C CA . TYR A 1 228 ? 17.239 45.396 24.188 1.00 17.10 221 TYR A CA 1
ATOM 1708 C C . TYR A 1 228 ? 16.945 44.391 23.079 1.00 17.65 221 TYR A C 1
ATOM 1709 O O . TYR A 1 228 ? 17.193 43.190 23.235 1.00 17.28 221 TYR A O 1
ATOM 1718 N N . ALA A 1 229 ? 16.413 44.868 21.949 1.00 16.86 222 ALA A N 1
ATOM 1719 C CA . ALA A 1 229 ? 16.104 43.953 20.847 1.00 17.23 222 ALA A CA 1
ATOM 1720 C C . ALA A 1 229 ? 17.351 43.229 20.364 1.00 17.15 222 ALA A C 1
ATOM 1721 O O . ALA A 1 229 ? 17.301 42.026 20.086 1.00 18.83 222 ALA A O 1
ATOM 1723 N N . ILE A 1 230 ? 18.476 43.936 20.240 1.00 17.90 223 ILE A N 1
ATOM 1724 C CA . ILE A 1 230 ? 19.709 43.259 19.831 1.00 18.21 223 ILE A CA 1
ATOM 1725 C C . ILE A 1 230 ? 20.067 42.150 20.819 1.00 20.53 223 ILE A C 1
ATOM 1726 O O . ILE A 1 230 ? 20.483 41.052 20.420 1.00 19.07 223 ILE A O 1
ATOM 1731 N N . GLY A 1 231 ? 19.878 42.403 22.120 1.00 18.66 224 GLY A N 1
ATOM 1732 C CA . GLY A 1 231 ? 20.138 41.367 23.114 1.00 18.03 224 GLY A CA 1
ATOM 1733 C C . GLY A 1 231 ? 19.226 40.162 22.961 1.00 20.34 224 GLY A C 1
ATOM 1734 O O . GLY A 1 231 ? 19.674 39.010 23.049 1.00 19.78 224 GLY A O 1
ATOM 1735 N N . VAL A 1 232 ? 17.933 40.409 22.722 1.00 18.06 225 VAL A N 1
ATOM 1736 C CA . VAL A 1 232 ? 16.985 39.314 22.516 1.00 17.51 225 VAL A CA 1
ATOM 1737 C C . VAL A 1 232 ? 17.338 38.532 21.258 1.00 17.68 225 VAL A C 1
ATOM 1738 O O . VAL A 1 232 ? 17.273 37.298 21.236 1.00 19.76 225 VAL A O 1
ATOM 1742 N N . LEU A 1 233 ? 17.650 39.232 20.181 1.00 16.70 226 LEU A N 1
ATOM 1743 C CA . LEU A 1 233 ? 17.968 38.603 18.898 1.00 18.55 226 LEU A CA 1
ATOM 1744 C C . LEU A 1 233 ? 19.232 37.783 18.965 1.00 19.73 226 LEU A C 1
ATOM 1745 O O . LEU A 1 233 ? 19.265 36.712 18.428 1.00 19.98 226 LEU A O 1
ATOM 1750 N N . ILE A 1 234 ? 20.248 38.302 19.613 1.00 18.88 227 ILE A N 1
ATOM 1751 C CA . ILE A 1 234 ? 21.455 37.505 19.831 1.00 20.27 227 ILE A CA 1
ATOM 1752 C C . ILE A 1 234 ? 21.123 36.250 20.628 1.00 20.30 227 ILE A C 1
ATOM 1753 O O . ILE A 1 234 ? 21.596 35.148 20.308 1.00 21.52 227 ILE A O 1
ATOM 1758 N N . THR A 1 235 ? 20.300 36.395 21.672 1.00 20.27 228 THR A N 1
ATOM 1759 C CA . THR A 1 235 ? 19.943 35.250 22.506 1.00 21.05 228 THR A CA 1
ATOM 1760 C C . THR A 1 235 ? 19.275 34.151 21.693 1.00 19.95 228 THR A C 1
ATOM 1761 O O . THR A 1 235 ? 19.658 32.975 21.786 1.00 21.41 228 THR A O 1
ATOM 1765 N N . VAL A 1 236 ? 18.260 34.501 20.901 1.00 20.74 229 VAL A N 1
ATOM 1766 C CA . VAL A 1 236 ? 17.545 33.452 20.179 1.00 20.85 229 VAL A CA 1
ATOM 1767 C C . VAL A 1 236 ? 18.428 32.839 19.097 1.00 19.81 229 VAL A C 1
ATOM 1768 O O . VAL A 1 236 ? 18.332 31.639 18.818 1.00 22.52 229 VAL A O 1
ATOM 1772 N N . GLU A 1 237 ? 19.312 33.631 18.488 1.00 20.38 230 GLU A N 1
ATOM 1773 C CA . GLU A 1 237 ? 20.233 33.064 17.506 1.00 20.46 230 GLU A CA 1
ATOM 1774 C C . GLU A 1 237 ? 21.212 32.097 18.158 1.00 22.35 230 GLU A C 1
ATOM 1775 O O . GLU A 1 237 ? 21.482 31.014 17.619 1.00 24.07 230 GLU A O 1
ATOM 1781 N N . VAL A 1 238 ? 21.788 32.484 19.298 1.00 22.18 231 VAL A N 1
ATOM 1782 C CA . VAL A 1 238 ? 22.757 31.614 19.957 1.00 23.47 231 VAL A CA 1
ATOM 1783 C C . VAL A 1 238 ? 22.086 30.329 20.414 1.00 22.67 231 VAL A C 1
ATOM 1784 O O . VAL A 1 238 ? 22.627 29.229 20.239 1.00 24.67 231 VAL A O 1
ATOM 1788 N N . VAL A 1 239 ? 20.900 30.447 21.004 1.00 26.04 232 VAL A N 1
ATOM 1789 C CA . VAL A 1 239 ? 20.203 29.262 21.490 1.00 29.08 232 VAL A CA 1
ATOM 1790 C C . VAL A 1 239 ? 19.864 28.330 20.336 1.00 32.36 232 VAL A C 1
ATOM 1791 O O . VAL A 1 239 ? 20.071 27.110 20.411 1.00 32.51 232 VAL A O 1
ATOM 1795 N N . TYR A 1 240 ? 19.338 28.890 19.248 1.00 27.68 233 TYR A N 1
ATOM 1796 C CA . TYR A 1 240 ? 18.943 28.058 18.118 1.00 27.45 233 TYR A CA 1
ATOM 1797 C C . TYR A 1 240 ? 20.150 27.394 17.470 1.00 31.31 233 TYR A C 1
ATOM 1798 O O . TYR A 1 240 ? 20.068 26.240 17.031 1.00 34.25 233 TYR A O 1
ATOM 1807 N N . GLY A 1 241 ? 21.288 28.089 17.432 1.00 29.59 234 GLY A N 1
ATOM 1808 C CA . GLY A 1 241 ? 22.481 27.538 16.813 1.00 31.60 234 GLY A CA 1
ATOM 1809 C C . GLY A 1 241 ? 23.140 26.429 17.606 1.00 37.26 234 GLY A C 1
ATOM 1810 O O . GLY A 1 241 ? 23.930 25.664 17.040 1.00 40.74 234 GLY A O 1
ATOM 1811 N N . LYS A 1 242 ? 22.834 26.316 18.894 1.00 35.04 235 LYS A N 1
ATOM 1812 C CA . LYS A 1 242 ? 23.435 25.280 19.727 1.00 45.59 235 LYS A CA 1
ATOM 1813 C C . LYS A 1 242 ? 22.424 24.194 20.075 1.00 52.49 235 LYS A C 1
ATOM 1814 O O . LYS A 1 242 ? 22.799 23.051 20.338 1.00 53.59 235 LYS A O 1
#

InterPro domains:
  IPR001425 Archaeal/bacterial/fungal rhodopsins [PF01036] (16-223)
  IPR001425 Archaeal/bacterial/fungal rhodopsins [PR00251] (44-64)
  IPR001425 Archaeal/bacterial/fungal rhodopsins [PR00251] (84-105)
  IPR001425 Archaeal/bacterial/fungal rhodopsins [PR00251] (112-131)
  IPR001425 Archaeal/bacterial/fungal rhodopsins [PR00251] (136-157)
  IPR001425 Archaeal/bacterial/fungal rhodopsins [PR00251] (177-195)
  IPR001425 Archaeal/bacterial/fungal rhodopsins [PR00251] (208-226)
  IPR001425 Archaeal/bacterial/fungal rhodopsins [PTHR28286] (4-227)
  IPR001425 Archaeal/bacterial/fungal rhodopsins [SM01021] (13-243)
  IPR018229 Rhodopsin, retinal binding site [PS00950] (86-98)

CATH classification: 1.20.1070.10

B-factor: mean 27.82, std 12.21, range [9.1, 83.96]

Nearest PDB structures (foldseek):
  5ax0-assembly1_A  TM=1.004E+00  e=9.259E-32  Acetabularia acetabulum
  6gyh-assembly1_A  TM=9.223E-01  e=3.112E-13  Coccomyxa subellipsoidea C-169
  6wp8-assembly1_A  TM=9.238E-01  e=4.784E-10  Mastigocladopsis repens
  4gyc-assembly1_A-2  TM=9.205E-01  e=3.244E-09  Natronomonas pharaonis
  7zn0-assembly1_C  TM=8.712E-01  e=2.763E-08  Bacillus coahuilensis

Sequence (234 aa):
SNPNPFQTTLGTDAQWVVFAVMALAAIVFSIAVQFRPLPLRLTYYVNIAICTIAATAYYAMAVNGGDNKPTAGTGADERQVIYARYIDWVFTTPLLLLDLVLLTNMPATMIAWIMGADIAMIAFGIIGAFTVGSYKWFYFVVGCIMLAVLAWGMINPIFKEELQKHKEYTGAYTTLLIYLIVLWVIYPIVWGLGAGGHIIGVDVEEIIAMGILDLLAKPLYAIGVLITVEVVYGK

Secondary structure (DSSP, 8-state):
---S-S--HHHHHHHHHHHHHHHHHHHHHHHHHTTS-HHHHHHHHHHHHHHHHHHHHHHHHHHHGGG---EES-GGG-EE---HHHHHHHHHHHHHHHHHHTTB---HHHHHHHHHHHHHHHHHHHHHHH--STTHHHHHHHHHHHHHHHHHHHHHHHH-GGGBS-GGGHHHHHHHHHHHHHHHHHHHHHHIIIIIT--S-HHHHHHHHHHHHHIIIIIHHHHHHHHHHHHHH-

Solvent-accessible surface area: 10912 Å² total; per-residue (Å²): 148,13,50,105,33,66,5,70,107,101,0,25,87,24,1,94,92,7,56,55,55,0,27,106,11,10,100,74,13,39,106,35,2,118,159,77,49,134,93,9,61,98,13,17,111,8,0,30,38,0,0,63,50,0,9,88,11,7,108,35,12,6,76,78,8,50,100,53,145,46,35,16,17,118,64,94,89,56,7,4,12,13,94,21,15,7,91,4,25,46,116,0,12,22,41,2,0,50,1,0,8,57,16,10,70,14,62,82,96,19,46,65,104,0,29,36,8,0,79,29,29,12,42,52,15,46,80,0,6,86,29,107,38,96,157,21,91,140,71,42,79,54,6,46,91,41,18,62,51,1,12,140,0,0,53,8,4,42,112,73,136,121,15,30,96,100,167,89,33,34,47,33,8,33,93,18,1,99,69,4,36,88,14,13,64,62,31,30,92,11,22,14,66,0,17,4,30,35,111,36,4,0,12,81,4,4,60,28,11,3,97,13,4,46,61,4,4,11,89,4,0,78,23,0,11,101,16,14,40,78,27,117,71,159

Foldseek 3Di:
DLPAQADDVLLLVLLVVLLVVLVVLLVVLVVVLVVDDPVLNVLSVLQNVLSVLSSVLSVVCNVCRVVRDDWADDDPNIHHQSLSVLVSQLPNVLSLLVLLLVQWQDDPVLNVLLNVLSNLLSVLLNVLLRDPDDCSVVSLVSSVVSLVVNLVSLCVVLPPVNTGPDVVCNVLSVVLSVQQSVLVVVLSVLCCCPSNVSNDYDSVSSNSVSVSSCCSRSVSSVSSSVSVVVVVVD

Radius of gyration: 18.49 Å; Cα contacts (8 Å, |Δi|>4): 305; chains: 1; bounding box: 29×56×39 Å

Organism: Acetabularia acetabulum (NCBI:txid35845)